Protein AF-A0A5M4D363-F1 (afdb_monomer)

Nearest PDB structures (foldseek):
  2afy-assembly1_X  TM=5.399E-01  e=2.908E-06  Homo sapiens
  1y1f-assembly1_X  TM=5.258E-01  e=6.439E-06  Homo sapiens
  5nyy-assembly1_A  TM=5.222E-01  e=8.741E-06  Thermomonospora curvata DSM 43183
  5nxl-assembly1_A  TM=4.818E-01  e=9.292E-06  Thermomonospora curvata DSM 43183
  6xtr-assembly1_A  TM=4.625E-01  e=6.057E-06  Thermomonospora curvata DSM 43183

Structure (mmCIF, N/CA/C/O backbone):
data_AF-A0A5M4D363-F1
#
_entry.id   AF-A0A5M4D363-F1
#
loop_
_atom_site.group_PDB
_atom_site.id
_atom_site.type_symbol
_atom_site.label_atom_id
_atom_site.label_alt_id
_atom_site.label_comp_id
_atom_site.label_asym_id
_atom_site.label_entity_id
_atom_site.label_seq_id
_atom_site.pdbx_PDB_ins_code
_atom_site.Cartn_x
_atom_site.Cartn_y
_atom_site.Cartn_z
_atom_site.occupancy
_atom_site.B_iso_or_equiv
_atom_site.auth_seq_id
_atom_site.auth_comp_id
_atom_site.auth_asym_id
_atom_site.auth_atom_id
_atom_site.pdbx_PDB_model_num
ATOM 1 N N . MET A 1 1 ? -39.999 -96.037 42.076 1.00 41.31 1 MET A N 1
ATOM 2 C CA . MET A 1 1 ? -38.742 -95.267 42.000 1.00 41.31 1 MET A CA 1
ATOM 3 C C . MET A 1 1 ? -39.088 -93.953 41.320 1.00 41.31 1 MET A C 1
ATOM 5 O O . MET A 1 1 ? -39.445 -93.970 40.153 1.00 41.31 1 MET A O 1
ATOM 9 N N . ALA A 1 2 ? -39.193 -92.895 42.125 1.00 34.66 2 ALA A N 1
ATOM 10 C CA . ALA A 1 2 ? -39.684 -91.556 41.768 1.00 34.66 2 ALA A CA 1
ATOM 11 C C . ALA A 1 2 ? -38.667 -90.818 40.873 1.00 34.66 2 ALA A C 1
ATOM 13 O O . ALA A 1 2 ? -37.486 -91.131 40.969 1.00 34.66 2 ALA A O 1
ATOM 14 N N . ALA A 1 3 ? -38.981 -89.858 40.004 1.00 35.69 3 ALA A N 1
ATOM 15 C CA . ALA A 1 3 ? -40.179 -89.089 39.642 1.00 35.69 3 ALA A CA 1
ATOM 16 C C . ALA A 1 3 ? -40.041 -88.802 38.116 1.00 35.69 3 ALA A C 1
ATOM 18 O O . ALA A 1 3 ? -38.920 -88.749 37.622 1.00 35.69 3 ALA A O 1
ATOM 19 N N . GLY A 1 4 ? -41.057 -88.747 37.254 1.00 31.75 4 GLY A N 1
ATOM 20 C CA . GLY A 1 4 ? -42.265 -87.931 37.317 1.00 31.75 4 GLY A CA 1
ATOM 21 C C . GLY A 1 4 ? -41.907 -86.441 37.134 1.00 31.75 4 GLY A C 1
ATOM 22 O O . GLY A 1 4 ? -41.152 -85.926 37.942 1.00 31.75 4 GLY A O 1
ATOM 23 N N . GLU A 1 5 ? -42.393 -85.641 36.187 1.00 32.66 5 GLU A N 1
ATOM 24 C CA . GLU A 1 5 ? -43.326 -85.798 35.071 1.00 32.66 5 GLU A CA 1
ATOM 25 C C . GLU A 1 5 ? -43.601 -84.359 34.525 1.00 32.66 5 GLU A C 1
ATOM 27 O O . GLU A 1 5 ? -43.619 -83.439 35.336 1.00 32.66 5 GLU A O 1
ATOM 32 N N . TRP A 1 6 ? -43.859 -84.189 33.209 1.00 31.14 6 TRP A N 1
ATOM 33 C CA . TRP A 1 6 ? -44.500 -83.026 32.512 1.00 31.14 6 TRP A CA 1
ATOM 34 C C . TRP A 1 6 ? -43.801 -81.629 32.603 1.00 31.14 6 TRP A C 1
ATOM 36 O O . TRP A 1 6 ? -43.237 -81.269 33.618 1.00 31.14 6 TRP A O 1
ATOM 46 N N . THR A 1 7 ? -43.769 -80.692 31.641 1.00 33.25 7 THR A N 1
ATOM 47 C CA . THR A 1 7 ? -44.370 -80.465 30.308 1.00 33.25 7 THR A CA 1
ATOM 48 C C . THR A 1 7 ? -43.792 -79.183 29.687 1.00 33.25 7 THR A C 1
ATOM 50 O O . THR A 1 7 ? -43.522 -78.276 30.459 1.00 33.25 7 THR A O 1
ATOM 53 N N . ARG A 1 8 ? -43.787 -79.103 28.333 1.00 31.39 8 ARG A N 1
ATOM 54 C CA . ARG A 1 8 ? -43.996 -77.930 27.417 1.00 31.39 8 ARG A CA 1
ATOM 55 C C . ARG A 1 8 ? -43.179 -76.640 27.685 1.00 31.39 8 ARG A C 1
ATOM 57 O O . ARG A 1 8 ? -42.993 -76.240 28.812 1.00 31.39 8 ARG A O 1
ATOM 64 N N . SER A 1 9 ? -42.721 -75.841 26.728 1.00 29.53 9 SER A N 1
ATOM 65 C CA . SER A 1 9 ? -42.934 -75.650 25.288 1.00 29.53 9 SER A CA 1
ATOM 66 C C . SER A 1 9 ? -41.917 -74.590 24.822 1.00 29.53 9 SER A C 1
ATOM 68 O O . SER A 1 9 ? -41.454 -73.820 25.652 1.00 29.53 9 SER A O 1
ATOM 70 N N . SER A 1 10 ? -41.639 -74.562 23.511 1.00 36.59 10 SER A N 1
ATOM 71 C CA . SER A 1 10 ? -41.286 -73.394 22.674 1.00 36.59 10 SER A CA 1
ATOM 72 C C . SER A 1 10 ? -40.355 -72.310 23.236 1.00 36.59 10 SER A C 1
ATOM 74 O O . SER A 1 10 ? -40.738 -71.608 24.156 1.00 36.59 10 SER A O 1
ATOM 76 N N . ASP A 1 11 ? -39.249 -72.032 22.537 1.00 32.97 11 ASP A N 1
ATOM 77 C CA . ASP A 1 11 ? -39.093 -70.708 21.916 1.00 32.97 11 ASP A CA 1
ATOM 78 C C . ASP A 1 11 ? -38.001 -70.695 20.836 1.00 32.97 11 ASP A C 1
ATOM 80 O O . ASP A 1 11 ? -36.848 -71.071 21.041 1.00 32.97 11 ASP A O 1
ATOM 84 N N . LEU A 1 12 ? -38.431 -70.295 19.638 1.00 36.53 12 LEU A N 1
ATOM 85 C CA . LEU A 1 12 ? -37.625 -70.082 18.444 1.00 36.53 12 LEU A CA 1
ATOM 86 C C . LEU A 1 12 ? -37.043 -68.669 18.481 1.00 36.53 12 LEU A C 1
ATOM 88 O O . LEU A 1 12 ? -37.746 -67.689 18.722 1.00 36.53 12 LEU A O 1
ATOM 92 N N . ALA A 1 13 ? -35.751 -68.593 18.181 1.00 34.06 13 ALA A N 1
ATOM 93 C CA . ALA A 1 13 ? -34.964 -67.379 18.092 1.00 34.06 13 ALA A CA 1
ATOM 94 C C . ALA A 1 13 ? -35.597 -66.303 17.187 1.00 34.06 13 ALA A C 1
ATOM 96 O O . ALA A 1 13 ? -35.937 -66.552 16.029 1.00 34.06 13 ALA A O 1
ATOM 97 N N . ARG A 1 14 ? -35.649 -65.067 17.691 1.00 35.31 14 ARG A N 1
ATOM 98 C CA . ARG A 1 14 ? -35.701 -63.846 16.879 1.00 35.31 14 ARG A CA 1
ATOM 99 C C . ARG A 1 14 ? -34.593 -62.912 17.348 1.00 35.31 14 ARG A C 1
ATOM 101 O O . ARG A 1 14 ? -34.609 -62.436 18.477 1.00 35.31 14 ARG A O 1
ATOM 108 N N . GLY A 1 15 ? -33.612 -62.705 16.471 1.00 32.03 15 GLY A N 1
ATOM 109 C CA . GLY A 1 15 ? -32.520 -61.762 16.672 1.00 32.03 15 GLY A CA 1
ATOM 110 C C . GLY A 1 15 ? -33.027 -60.322 16.690 1.00 32.03 15 GLY A C 1
ATOM 111 O O . GLY A 1 15 ? -33.830 -59.923 15.847 1.00 32.03 15 GLY A O 1
ATOM 112 N N . VAL A 1 16 ? -32.538 -59.549 17.654 1.00 32.97 16 VAL A N 1
ATOM 113 C CA . VAL A 1 16 ? -32.716 -58.100 17.728 1.00 32.97 16 VAL A CA 1
ATOM 114 C C . VAL A 1 16 ? -31.472 -57.462 17.111 1.00 32.97 16 VAL A C 1
ATOM 116 O O . VAL A 1 16 ? -30.385 -57.540 17.676 1.00 32.97 16 VAL A O 1
ATOM 119 N N . MET A 1 17 ? -31.625 -56.856 15.932 1.00 31.31 17 MET A N 1
ATOM 120 C CA . MET A 1 17 ? -30.646 -55.919 15.375 1.00 31.31 17 MET A CA 1
ATOM 121 C C . MET A 1 17 ? -30.846 -54.565 16.061 1.00 31.31 17 MET A C 1
ATOM 123 O O . MET A 1 17 ? -31.872 -53.914 15.869 1.00 31.31 17 MET A O 1
ATOM 127 N N . VAL A 1 18 ? -29.874 -54.156 16.875 1.00 32.75 18 VAL A N 1
ATOM 128 C CA . VAL A 1 18 ? -29.812 -52.814 17.464 1.00 32.75 18 VAL A CA 1
ATOM 129 C C . VAL A 1 18 ? -29.167 -51.880 16.442 1.00 32.75 18 VAL A C 1
ATOM 131 O O . VAL A 1 18 ? -27.984 -52.009 16.139 1.00 32.75 18 VAL A O 1
ATOM 134 N N . TRP A 1 19 ? -29.947 -50.943 15.904 1.00 31.17 19 TRP A N 1
ATOM 135 C CA . TRP A 1 19 ? -29.427 -49.819 15.128 1.00 31.17 19 TRP A CA 1
ATOM 136 C C . TRP A 1 19 ? -28.900 -48.753 16.091 1.00 31.17 19 TRP A C 1
ATOM 138 O O . TRP A 1 19 ? -29.677 -48.079 16.765 1.00 31.17 19 TRP A O 1
ATOM 148 N N . ALA A 1 20 ? -27.578 -48.602 16.165 1.00 35.06 20 ALA A N 1
ATOM 149 C CA . ALA A 1 20 ? -26.955 -47.450 16.803 1.00 35.06 20 ALA A CA 1
ATOM 150 C C . ALA A 1 20 ? -27.046 -46.253 15.843 1.00 35.06 20 ALA A C 1
ATOM 152 O O . ALA A 1 20 ? -26.379 -46.217 14.810 1.00 35.06 20 ALA A O 1
ATOM 153 N N . ALA A 1 21 ? -27.904 -45.288 16.170 1.00 32.94 21 ALA A N 1
ATOM 154 C CA . ALA A 1 21 ? -27.964 -44.008 15.480 1.00 32.94 21 ALA A CA 1
ATOM 155 C C . ALA A 1 21 ? -26.746 -43.163 15.888 1.00 32.94 21 ALA A C 1
ATOM 157 O O . ALA A 1 21 ? -26.699 -42.611 16.986 1.00 32.94 21 ALA A O 1
ATOM 158 N N . LEU A 1 22 ? -25.749 -43.068 15.007 1.00 35.91 22 LEU A N 1
ATOM 159 C CA . LEU A 1 22 ? -24.719 -42.037 15.092 1.00 35.91 22 LEU A CA 1
ATOM 160 C C . LEU A 1 22 ? -25.353 -40.710 14.664 1.00 35.91 22 LEU A C 1
ATOM 162 O O . LEU A 1 22 ? -25.525 -40.442 13.476 1.00 35.91 22 LEU A O 1
ATOM 166 N N . ALA A 1 23 ? -25.731 -39.893 15.644 1.00 37.38 23 ALA A N 1
ATOM 167 C CA . ALA A 1 23 ? -26.050 -38.491 15.428 1.00 37.38 23 ALA A CA 1
ATOM 168 C C . ALA A 1 23 ? -24.749 -37.753 15.080 1.00 37.38 23 ALA A C 1
ATOM 170 O O . ALA A 1 23 ? -24.025 -37.289 15.956 1.00 37.38 23 ALA A O 1
ATOM 171 N N . GLY A 1 24 ? -24.422 -37.705 13.789 1.00 33.38 24 GLY A N 1
ATOM 172 C CA . GLY A 1 24 ? -23.417 -36.789 13.274 1.00 33.38 24 GLY A CA 1
ATOM 173 C C . GLY A 1 24 ? -23.963 -35.372 13.381 1.00 33.38 24 GLY A C 1
ATOM 174 O O . GLY A 1 24 ? -24.871 -34.998 12.640 1.00 33.38 24 GLY A O 1
ATOM 175 N N . SER A 1 25 ? -23.438 -34.594 14.320 1.00 38.47 25 SER A N 1
ATOM 176 C CA . SER A 1 25 ? -23.603 -33.146 14.359 1.00 38.47 25 SER A CA 1
ATOM 177 C C . SER A 1 25 ? -22.969 -32.579 13.090 1.00 38.47 25 SER A C 1
ATOM 179 O O . SER A 1 25 ? -21.760 -32.372 13.018 1.00 38.47 25 SER A O 1
ATOM 181 N N . ALA A 1 26 ? -23.785 -32.369 12.058 1.00 37.12 26 ALA A N 1
ATOM 182 C CA . ALA A 1 26 ? -23.412 -31.524 10.942 1.00 37.12 26 ALA A CA 1
ATOM 183 C C . ALA A 1 26 ? -23.212 -30.116 11.510 1.00 37.12 26 ALA A C 1
ATOM 185 O O . ALA A 1 26 ? -24.176 -29.431 11.858 1.00 37.12 26 ALA A O 1
ATOM 186 N N . ALA A 1 27 ? -21.953 -29.714 11.669 1.00 37.06 27 ALA A N 1
ATOM 187 C CA . ALA A 1 27 ? -21.614 -28.312 11.793 1.00 37.06 27 ALA A CA 1
ATOM 188 C C . ALA A 1 27 ? -22.103 -27.647 10.504 1.00 37.06 27 ALA A C 1
ATOM 190 O O . ALA A 1 27 ? -21.510 -27.816 9.441 1.00 37.06 27 ALA A O 1
ATOM 191 N N . PHE A 1 28 ? -23.237 -26.955 10.582 1.00 33.72 28 PHE A N 1
ATOM 192 C CA . PHE A 1 28 ? -23.606 -25.986 9.569 1.00 33.72 28 PHE A CA 1
ATOM 193 C C . PHE A 1 28 ? -22.585 -24.858 9.688 1.00 33.72 28 PHE A C 1
ATOM 195 O O . PHE A 1 28 ? -22.768 -23.919 10.459 1.00 33.72 28 PHE A O 1
ATOM 202 N N . THR A 1 29 ? -21.475 -24.962 8.958 1.00 35.91 29 THR A N 1
ATOM 203 C CA . THR A 1 29 ? -20.803 -23.759 8.494 1.00 35.91 29 THR A CA 1
ATOM 204 C C . THR A 1 29 ? -21.845 -23.038 7.659 1.00 35.91 29 THR A C 1
ATOM 206 O O . THR A 1 29 ? -22.243 -23.498 6.588 1.00 35.91 29 THR A O 1
ATOM 209 N N . SER A 1 30 ? -22.374 -21.942 8.196 1.00 37.03 30 SER A N 1
ATOM 210 C CA . SER A 1 30 ? -23.052 -20.957 7.375 1.00 37.03 30 SER A CA 1
ATOM 211 C C . SER A 1 30 ? -22.021 -20.499 6.354 1.00 37.03 30 SER A C 1
ATOM 213 O O . SER A 1 30 ? -21.228 -19.606 6.626 1.00 37.03 30 SER A O 1
ATOM 215 N N . ALA A 1 31 ? -22.003 -21.135 5.183 1.00 39.16 31 ALA A N 1
ATOM 216 C CA . ALA A 1 31 ? -21.580 -20.462 3.978 1.00 39.16 31 ALA A CA 1
ATOM 217 C C . ALA A 1 31 ? -22.559 -19.296 3.849 1.00 39.16 31 ALA A C 1
ATOM 219 O O . ALA A 1 31 ? -23.662 -19.444 3.318 1.00 39.16 31 ALA A O 1
ATOM 220 N N . ALA A 1 32 ? -22.206 -18.162 4.462 1.00 42.69 32 ALA A N 1
ATOM 221 C CA . ALA A 1 32 ? -22.801 -16.898 4.105 1.00 42.69 32 ALA A CA 1
ATOM 222 C C . ALA A 1 32 ? -22.779 -16.872 2.578 1.00 42.69 32 ALA A C 1
ATOM 224 O O . ALA A 1 32 ? -21.772 -17.230 1.963 1.00 42.69 32 ALA A O 1
ATOM 225 N N . LEU A 1 33 ? -23.924 -16.563 1.977 1.00 41.12 33 LEU A N 1
ATOM 226 C CA . LEU A 1 33 ? -24.027 -16.287 0.555 1.00 41.12 33 LEU A CA 1
ATOM 227 C C . LEU A 1 33 ? -23.143 -15.064 0.292 1.00 41.12 33 LEU A C 1
ATOM 229 O O . LEU A 1 33 ? -23.634 -13.939 0.292 1.00 41.12 33 LEU A O 1
ATOM 233 N N . ALA A 1 34 ? -21.832 -15.274 0.184 1.00 54.34 34 ALA A N 1
ATOM 234 C CA . ALA A 1 34 ? -20.879 -14.232 -0.110 1.00 54.34 34 ALA A CA 1
ATOM 235 C C . ALA A 1 34 ? -21.256 -13.741 -1.504 1.00 54.34 34 ALA A C 1
ATOM 237 O O . ALA A 1 34 ? -21.144 -14.472 -2.493 1.00 54.34 34 ALA A O 1
ATOM 238 N N . GLY A 1 35 ? -21.814 -12.532 -1.557 1.00 62.03 35 GLY A N 1
ATOM 239 C CA . GLY A 1 35 ? -21.988 -11.814 -2.806 1.00 62.03 35 GLY A CA 1
ATOM 240 C C . GLY A 1 35 ? -20.636 -11.627 -3.504 1.00 62.03 35 GLY A C 1
ATOM 241 O O . GLY A 1 35 ? -19.590 -11.987 -2.953 1.00 62.03 35 GLY A O 1
ATOM 242 N N . PRO A 1 36 ? -20.624 -11.074 -4.726 1.00 80.75 36 PRO A N 1
ATOM 243 C CA . PRO A 1 36 ? -19.363 -10.713 -5.362 1.00 80.75 36 PRO A CA 1
ATOM 244 C C . PRO A 1 36 ? -18.546 -9.819 -4.418 1.00 80.75 36 PRO A C 1
ATOM 246 O O . PRO A 1 36 ? -19.116 -8.950 -3.756 1.00 80.75 36 PRO A O 1
ATOM 249 N N . VAL A 1 37 ? -17.230 -10.048 -4.352 1.00 86.56 37 VAL A N 1
ATOM 250 C CA . VAL A 1 37 ? -16.322 -9.221 -3.545 1.00 86.56 37 VAL A CA 1
ATOM 251 C C . VAL A 1 37 ? -16.457 -7.769 -4.023 1.00 86.56 37 VAL A C 1
ATOM 253 O O . VAL A 1 37 ? -16.221 -7.522 -5.210 1.00 86.56 37 VAL A O 1
ATOM 256 N N . PRO A 1 38 ? -16.874 -6.820 -3.164 1.00 92.62 38 PRO A N 1
ATOM 257 C CA . PRO A 1 38 ? -17.130 -5.450 -3.591 1.00 92.62 38 PRO A CA 1
ATOM 258 C C . PRO A 1 38 ? -15.838 -4.758 -4.037 1.00 92.62 38 PRO A C 1
ATOM 260 O O . PRO A 1 38 ? -14.757 -5.052 -3.534 1.00 92.62 38 PRO A O 1
ATOM 263 N N . ASP A 1 39 ? -15.952 -3.822 -4.976 1.00 94.62 39 ASP A N 1
ATOM 264 C CA . ASP A 1 39 ? -14.808 -3.008 -5.409 1.00 94.62 39 ASP A CA 1
ATOM 265 C C . ASP A 1 39 ? -14.558 -1.820 -4.471 1.00 94.62 39 ASP A C 1
ATOM 267 O O . ASP A 1 39 ? -13.453 -1.281 -4.451 1.00 94.62 39 ASP A O 1
ATOM 271 N N . TYR A 1 40 ? -15.579 -1.441 -3.690 1.00 94.88 40 TYR A N 1
ATOM 272 C CA . TYR A 1 40 ? -15.651 -0.173 -2.965 1.00 94.88 40 TYR A CA 1
ATOM 273 C C . TYR A 1 40 ? -15.306 1.007 -3.888 1.00 94.88 40 TYR A C 1
ATOM 275 O O . TYR A 1 40 ? -15.824 1.086 -5.000 1.00 94.88 40 TYR A O 1
ATOM 283 N N . ASP A 1 41 ? -14.482 1.933 -3.419 1.00 93.81 41 ASP A N 1
ATOM 284 C CA . ASP A 1 41 ? -13.993 3.114 -4.118 1.00 93.81 41 ASP A CA 1
ATOM 285 C C . ASP A 1 41 ? -12.539 2.945 -4.594 1.00 93.81 41 ASP A C 1
ATOM 287 O O . ASP A 1 41 ? -11.814 3.925 -4.764 1.00 93.81 41 ASP A O 1
ATOM 291 N N . PHE A 1 42 ? -12.106 1.698 -4.817 1.00 97.81 42 PHE A N 1
ATOM 292 C CA . PHE A 1 42 ? -10.775 1.379 -5.327 1.00 97.81 42 PHE A CA 1
ATOM 293 C C . PHE A 1 42 ? -10.770 1.090 -6.826 1.00 97.81 42 PHE A C 1
ATOM 295 O O . PHE A 1 42 ? -11.658 0.429 -7.367 1.00 97.81 42 PHE A O 1
ATOM 302 N N . GLU A 1 43 ? -9.678 1.482 -7.476 1.00 97.69 43 GLU A N 1
ATOM 303 C CA . GLU A 1 43 ? -9.298 0.943 -8.776 1.00 97.69 43 GLU A CA 1
ATOM 304 C C . GLU A 1 43 ? -8.399 -0.281 -8.588 1.00 97.69 43 GLU A C 1
ATOM 306 O O . GLU A 1 43 ? -7.421 -0.235 -7.841 1.00 97.69 43 GLU A O 1
ATOM 311 N N . TRP A 1 44 ? -8.707 -1.373 -9.290 1.00 98.00 44 TRP A N 1
ATOM 312 C CA . TRP A 1 44 ? -8.041 -2.664 -9.114 1.00 98.00 44 TRP A CA 1
ATOM 313 C C . TRP A 1 44 ? -7.221 -3.071 -10.341 1.00 98.00 44 TRP A C 1
ATOM 315 O O . TRP A 1 44 ? -7.716 -3.042 -11.468 1.00 98.00 44 TRP A O 1
ATOM 325 N N . ALA A 1 45 ? -6.002 -3.553 -10.111 1.00 98.06 45 ALA A N 1
ATOM 326 C CA . ALA A 1 45 ? -5.207 -4.303 -11.078 1.00 98.06 45 ALA A CA 1
ATOM 327 C C . ALA A 1 45 ? -5.311 -5.803 -10.782 1.00 98.06 45 ALA A C 1
ATOM 329 O O . ALA A 1 45 ? -5.150 -6.226 -9.640 1.00 98.06 45 ALA A O 1
ATOM 330 N N . SER A 1 46 ? -5.581 -6.625 -11.799 1.00 97.69 46 SER A N 1
ATOM 331 C CA . SER A 1 46 ? -5.613 -8.087 -11.648 1.00 97.69 46 SER A CA 1
ATOM 332 C C . SER A 1 46 ? -4.235 -8.683 -11.912 1.00 97.69 46 SER A C 1
ATOM 334 O O . SER A 1 46 ? -3.722 -8.554 -13.022 1.00 97.69 46 SER A O 1
ATOM 336 N N . VAL A 1 47 ? -3.677 -9.404 -10.939 1.00 98.12 47 VAL A N 1
ATOM 337 C CA . VAL A 1 47 ? -2.366 -10.051 -11.053 1.00 98.12 47 VAL A CA 1
ATOM 338 C C . VAL A 1 47 ? -2.536 -11.548 -11.327 1.00 98.12 47 VAL A C 1
ATOM 340 O O . VAL A 1 47 ? -3.215 -12.289 -10.610 1.00 98.12 47 VAL A O 1
ATOM 343 N N . GLY A 1 48 ? -1.962 -11.987 -12.449 1.00 96.00 48 GLY A N 1
ATOM 344 C CA . GLY A 1 48 ? -2.113 -13.328 -13.013 1.00 96.00 48 GLY A CA 1
ATOM 345 C C . GLY A 1 48 ? -0.865 -14.200 -12.875 1.00 96.00 48 GLY A C 1
ATOM 346 O O . GLY A 1 48 ? -0.207 -14.187 -11.845 1.00 96.00 48 GLY A O 1
ATOM 347 N N . ALA A 1 49 ? -0.569 -14.993 -13.917 1.00 96.12 49 ALA A N 1
ATOM 348 C CA . ALA A 1 49 ? 0.611 -15.869 -13.996 1.00 96.12 49 ALA A CA 1
ATOM 349 C C . ALA A 1 49 ? 0.811 -16.738 -12.740 1.00 96.12 49 ALA A C 1
ATOM 351 O O . ALA A 1 49 ? 1.784 -16.611 -12.003 1.00 96.12 49 ALA A O 1
ATOM 352 N N . VAL A 1 50 ? -0.189 -17.566 -12.447 1.00 96.94 50 VAL A N 1
ATOM 353 C CA . VAL A 1 50 ? -0.199 -18.443 -11.271 1.00 96.94 50 VAL A CA 1
ATOM 354 C C . VAL A 1 50 ? 0.990 -19.402 -11.309 1.00 96.94 50 VAL A C 1
ATOM 356 O O . VAL A 1 50 ? 1.156 -20.117 -12.295 1.00 96.94 50 VAL A O 1
ATOM 359 N N . GLY A 1 51 ? 1.760 -19.457 -10.222 1.00 96.44 51 GLY A N 1
ATOM 360 C CA . GLY A 1 51 ? 2.916 -20.345 -10.096 1.00 96.44 51 GLY A CA 1
ATOM 361 C C . GLY A 1 51 ? 4.167 -19.834 -10.810 1.00 96.44 51 GLY A C 1
ATOM 362 O O . GLY A 1 51 ? 4.990 -20.648 -11.221 1.00 96.44 51 GLY A O 1
ATOM 363 N N . ASN A 1 52 ? 4.295 -18.515 -10.978 1.00 97.31 52 ASN A N 1
ATOM 364 C CA . ASN A 1 52 ? 5.535 -17.897 -11.437 1.00 97.31 52 ASN A CA 1
ATOM 365 C C . ASN A 1 52 ? 6.689 -18.195 -10.469 1.00 97.31 52 ASN A C 1
ATOM 367 O O . ASN A 1 52 ? 6.479 -18.329 -9.262 1.00 97.31 52 ASN A O 1
ATOM 371 N N . ARG A 1 53 ? 7.910 -18.279 -10.995 1.00 95.06 53 ARG A N 1
ATOM 372 C CA . ARG A 1 53 ? 9.118 -18.428 -10.168 1.00 95.06 53 ARG A CA 1
ATOM 373 C C . ARG A 1 53 ? 9.455 -17.130 -9.428 1.00 95.06 53 ARG A C 1
ATOM 375 O O . ARG A 1 53 ? 9.042 -16.063 -9.861 1.00 95.06 53 ARG A O 1
ATOM 382 N N . ALA A 1 54 ? 10.282 -17.231 -8.389 1.00 94.19 54 ALA A N 1
ATOM 383 C CA . ALA A 1 54 ? 10.976 -16.085 -7.798 1.00 94.19 54 ALA A CA 1
ATOM 384 C C . ALA A 1 54 ? 12.082 -15.537 -8.742 1.00 94.19 54 ALA A C 1
ATOM 386 O O . ALA A 1 54 ? 12.470 -16.238 -9.695 1.00 94.19 54 ALA A O 1
ATOM 387 N N . PRO A 1 55 ? 12.607 -14.319 -8.489 1.00 93.31 55 PRO A N 1
ATOM 388 C CA . PRO A 1 55 ? 13.729 -13.754 -9.234 1.00 93.31 55 PRO A CA 1
ATOM 389 C C . PRO A 1 55 ? 14.953 -14.676 -9.254 1.00 93.31 55 PRO A C 1
ATOM 391 O O . PRO A 1 55 ? 15.214 -15.417 -8.304 1.00 93.31 55 PRO A O 1
ATOM 394 N N . ILE A 1 56 ? 15.705 -14.646 -10.354 1.00 91.38 56 ILE A N 1
ATOM 395 C CA . ILE A 1 56 ? 16.989 -15.353 -10.482 1.00 91.38 56 ILE A CA 1
ATOM 396 C C . ILE A 1 56 ? 18.165 -14.389 -10.292 1.00 91.38 56 ILE A C 1
ATOM 398 O O . ILE A 1 56 ? 18.008 -13.179 -10.408 1.00 91.38 56 ILE A O 1
ATOM 402 N N . GLU A 1 57 ? 19.366 -14.927 -10.063 1.00 88.50 57 GLU A N 1
ATOM 403 C CA . GLU A 1 57 ? 20.580 -14.135 -9.794 1.00 88.50 57 GLU A CA 1
ATOM 404 C C . GLU A 1 57 ? 20.864 -13.058 -10.858 1.00 88.50 57 GLU A C 1
ATOM 406 O O . GLU A 1 57 ? 21.321 -11.973 -10.530 1.00 88.50 57 GLU A O 1
ATOM 411 N N . SER A 1 58 ? 20.553 -13.314 -12.134 1.00 89.44 58 SER A N 1
ATOM 412 C CA . SER A 1 58 ? 20.768 -12.335 -13.210 1.00 89.44 58 SER A CA 1
ATOM 413 C C . SER A 1 58 ? 19.745 -11.193 -13.255 1.00 89.44 58 SER A C 1
ATOM 415 O O . SER A 1 58 ? 19.915 -10.275 -14.050 1.00 89.44 58 SER A O 1
ATOM 417 N N . GLU A 1 59 ? 18.657 -11.285 -12.491 1.00 91.62 59 GLU A N 1
ATOM 418 C CA . GLU A 1 59 ? 17.604 -10.262 -12.403 1.00 91.62 59 GLU A CA 1
ATOM 419 C C . GLU A 1 59 ? 17.766 -9.372 -11.173 1.00 91.62 59 GLU A C 1
ATOM 421 O O . GLU A 1 59 ? 17.200 -8.284 -11.140 1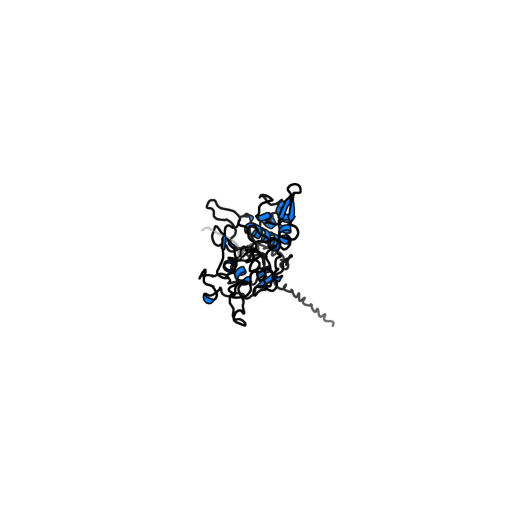.00 91.62 59 GLU A O 1
ATOM 426 N N . VAL A 1 60 ? 18.533 -9.821 -10.175 1.00 87.69 60 VAL A N 1
ATOM 427 C CA . VAL A 1 60 ? 18.790 -9.062 -8.951 1.00 87.69 60 VAL A CA 1
ATOM 428 C C . VAL A 1 60 ? 20.041 -8.184 -9.124 1.00 87.69 60 VAL A C 1
ATOM 430 O O . VAL A 1 60 ? 21.115 -8.698 -9.445 1.00 87.69 60 VAL A O 1
ATOM 433 N N . PRO A 1 61 ? 19.938 -6.859 -8.929 1.00 75.00 61 PRO A N 1
ATOM 434 C CA . PRO A 1 61 ? 21.043 -5.916 -9.151 1.00 75.00 61 PRO A CA 1
ATOM 435 C C . PRO A 1 61 ? 22.260 -6.064 -8.216 1.00 75.00 61 PRO A C 1
ATOM 437 O O . PRO A 1 61 ? 23.317 -5.496 -8.499 1.00 75.00 61 PRO A O 1
ATOM 440 N N . GLY A 1 62 ? 22.168 -6.871 -7.155 1.00 66.94 62 GLY A N 1
ATOM 441 C CA . GLY A 1 62 ? 23.310 -7.395 -6.400 1.00 66.94 62 GLY A CA 1
ATOM 442 C C . GLY A 1 62 ? 23.516 -6.793 -5.009 1.00 66.94 62 GLY A C 1
ATOM 443 O O . GLY A 1 62 ? 24.557 -7.043 -4.398 1.00 66.94 62 GLY A O 1
ATOM 444 N N . TYR A 1 63 ? 22.559 -6.029 -4.480 1.00 66.88 63 TYR A N 1
ATOM 445 C CA . TYR A 1 63 ? 22.610 -5.523 -3.107 1.00 66.88 63 TYR A CA 1
ATOM 446 C C . TYR A 1 63 ? 22.354 -6.627 -2.084 1.00 66.88 63 TYR A C 1
ATOM 448 O O . TYR A 1 63 ? 23.055 -6.699 -1.071 1.00 66.88 63 TYR A O 1
ATOM 456 N N . TRP A 1 64 ? 21.419 -7.528 -2.387 1.00 66.88 64 TRP A N 1
ATOM 457 C CA . TRP A 1 64 ? 21.137 -8.712 -1.582 1.00 66.88 64 TRP A CA 1
ATOM 458 C C . TRP A 1 64 ? 21.008 -9.928 -2.502 1.00 66.88 64 TRP A C 1
ATOM 460 O O . TRP A 1 64 ? 19.946 -10.153 -3.077 1.00 66.88 64 TRP A O 1
ATOM 470 N N . PRO A 1 65 ? 22.056 -10.766 -2.633 1.00 56.41 65 PRO A N 1
ATOM 471 C CA . PRO A 1 65 ? 22.100 -11.850 -3.624 1.00 56.41 65 PRO A CA 1
ATOM 472 C C . PRO A 1 65 ? 21.075 -12.981 -3.391 1.00 56.41 65 PRO A C 1
ATOM 474 O O . PRO A 1 65 ? 21.090 -13.982 -4.102 1.00 56.41 65 PRO A O 1
ATOM 477 N N . TYR A 1 66 ? 20.188 -12.843 -2.401 1.00 60.78 66 TYR A N 1
ATOM 478 C CA . TYR A 1 66 ? 19.184 -13.831 -2.017 1.00 60.78 66 TYR A CA 1
ATOM 479 C C . TYR A 1 66 ? 17.806 -13.175 -1.870 1.00 60.78 66 TYR A C 1
ATOM 481 O O . TYR A 1 66 ? 17.254 -13.106 -0.772 1.00 60.78 66 TYR A O 1
ATOM 489 N N . MET A 1 67 ? 17.243 -12.684 -2.976 1.00 72.31 67 MET A N 1
ATOM 490 C CA . MET A 1 67 ? 15.820 -12.358 -3.019 1.00 72.31 67 MET A CA 1
ATOM 491 C C . MET A 1 67 ? 15.023 -13.618 -3.371 1.00 72.31 67 MET A C 1
ATOM 493 O O . MET A 1 67 ? 15.207 -14.214 -4.430 1.00 72.31 67 MET A O 1
ATOM 497 N N . HIS A 1 68 ? 14.134 -14.033 -2.471 1.00 80.56 68 HIS A N 1
ATOM 498 C CA . HIS A 1 68 ? 13.253 -15.189 -2.678 1.00 80.56 68 HIS A CA 1
ATOM 499 C C . HIS A 1 68 ? 11.775 -14.805 -2.804 1.00 80.56 68 HIS A C 1
ATOM 501 O O . HIS A 1 68 ? 10.932 -15.692 -2.914 1.00 80.56 68 HIS A O 1
ATOM 507 N N . TYR A 1 69 ? 11.477 -13.505 -2.806 1.00 93.75 69 TYR A N 1
ATOM 508 C CA . TYR A 1 69 ? 10.119 -12.987 -2.883 1.00 93.75 69 TYR A CA 1
ATOM 509 C C . TYR A 1 69 ? 9.686 -12.734 -4.322 1.00 93.75 69 TYR A C 1
ATOM 511 O O . TYR A 1 69 ? 10.490 -12.387 -5.182 1.00 93.75 69 TYR A O 1
ATOM 519 N N . GLY A 1 70 ? 8.395 -12.896 -4.569 1.00 95.88 70 GLY A N 1
ATOM 520 C CA . GLY A 1 70 ? 7.740 -12.626 -5.842 1.00 95.88 70 GLY A CA 1
ATOM 521 C C . GLY A 1 70 ? 7.005 -13.833 -6.415 1.00 95.88 70 GLY A C 1
ATOM 522 O O . GLY A 1 70 ? 6.329 -13.685 -7.430 1.00 95.88 70 GLY A O 1
ATOM 523 N N . SER A 1 71 ? 7.118 -15.020 -5.815 1.00 96.88 71 SER A N 1
ATOM 524 C CA . SER A 1 71 ? 6.496 -16.251 -6.321 1.00 96.88 71 SER A CA 1
ATOM 525 C C . SER A 1 71 ? 5.088 -16.414 -5.749 1.00 96.88 71 SER A C 1
ATOM 527 O O . SER A 1 71 ? 4.928 -16.693 -4.564 1.00 96.88 71 SER A O 1
ATOM 529 N N . VAL A 1 72 ? 4.052 -16.338 -6.592 1.00 97.94 72 VAL A N 1
ATOM 530 C CA . VAL A 1 72 ? 2.650 -16.409 -6.140 1.00 97.94 72 VAL A CA 1
ATOM 531 C C . VAL A 1 72 ? 1.881 -17.504 -6.877 1.00 97.94 72 VAL A C 1
ATOM 533 O O . VAL A 1 72 ? 1.791 -17.527 -8.108 1.00 97.94 72 VAL A O 1
ATOM 536 N N . ASN A 1 73 ? 1.261 -18.404 -6.113 1.00 96.88 73 ASN A N 1
ATOM 537 C CA . ASN A 1 73 ? 0.568 -19.604 -6.596 1.00 96.88 73 ASN A CA 1
ATOM 538 C C . ASN A 1 73 ? -0.959 -19.451 -6.734 1.00 96.88 73 ASN A C 1
ATOM 540 O O . ASN A 1 73 ? -1.670 -20.447 -6.881 1.00 96.88 73 ASN A O 1
ATOM 544 N N . HIS A 1 74 ? -1.471 -18.225 -6.724 1.00 96.19 74 HIS A N 1
ATOM 545 C CA . HIS A 1 74 ? -2.885 -17.928 -6.918 1.00 96.19 74 HIS A CA 1
ATOM 546 C C . HIS A 1 74 ? -3.064 -16.599 -7.668 1.00 96.19 74 HIS A C 1
ATOM 548 O O . HIS A 1 74 ? -2.093 -15.912 -7.988 1.00 96.19 74 HIS A O 1
ATOM 554 N N . ARG A 1 75 ? -4.311 -16.282 -8.037 1.00 96.56 75 ARG A N 1
ATOM 555 C CA . ARG A 1 75 ? -4.673 -14.988 -8.634 1.00 96.56 75 ARG A CA 1
ATOM 556 C C . ARG A 1 75 ? -5.242 -14.090 -7.553 1.00 96.56 75 ARG A C 1
ATOM 558 O O . ARG A 1 75 ? -6.084 -14.537 -6.781 1.00 96.56 75 ARG A O 1
ATOM 565 N N . TYR A 1 76 ? -4.865 -12.828 -7.594 1.00 97.94 76 TYR A N 1
ATOM 566 C CA . TYR A 1 76 ? -5.385 -11.783 -6.727 1.00 97.94 76 TYR A CA 1
ATOM 567 C C . TYR A 1 76 ? -5.535 -10.505 -7.549 1.00 97.94 76 TYR A C 1
ATOM 569 O O . TYR A 1 76 ? -5.122 -10.421 -8.712 1.00 97.94 76 TYR A O 1
ATOM 577 N N . ARG A 1 77 ? -6.177 -9.515 -6.958 1.00 98.31 77 ARG A N 1
ATOM 578 C CA . ARG A 1 77 ? -6.164 -8.140 -7.430 1.00 98.31 77 ARG A CA 1
ATOM 579 C C . ARG A 1 77 ? -5.586 -7.258 -6.339 1.00 98.31 77 ARG A C 1
ATOM 581 O O . ARG A 1 77 ? -5.684 -7.595 -5.166 1.00 98.31 77 ARG A O 1
ATOM 588 N N . ILE A 1 78 ? -4.995 -6.145 -6.724 1.00 98.81 78 ILE A N 1
ATOM 589 C CA . ILE A 1 78 ? -4.367 -5.183 -5.818 1.00 98.81 78 ILE A CA 1
ATOM 590 C C . ILE A 1 78 ? -4.763 -3.772 -6.244 1.00 98.81 78 ILE A C 1
ATOM 592 O O . ILE A 1 78 ? -5.030 -3.541 -7.429 1.00 98.81 78 ILE A O 1
ATOM 596 N N . THR A 1 79 ? -4.870 -2.844 -5.296 1.00 9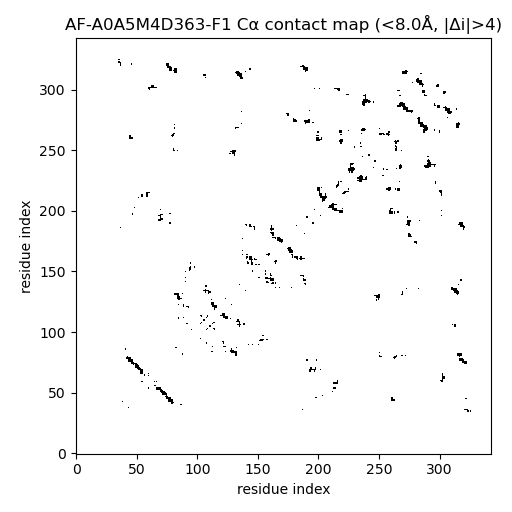8.81 79 THR A N 1
ATOM 597 C CA . THR A 1 79 ? -5.197 -1.451 -5.610 1.00 98.81 79 THR A CA 1
ATOM 598 C C . THR A 1 79 ? -4.136 -0.846 -6.536 1.00 98.81 79 THR A C 1
ATOM 600 O O . THR A 1 79 ? -2.932 -1.037 -6.343 1.00 98.81 79 THR A O 1
ATOM 603 N N . LYS A 1 80 ? -4.582 -0.130 -7.578 1.00 98.56 80 LYS A N 1
ATOM 604 C CA . LYS A 1 80 ? -3.687 0.487 -8.573 1.00 98.56 80 LYS A CA 1
ATOM 605 C C . LYS A 1 80 ? -2.779 1.557 -7.973 1.00 98.56 80 LYS A C 1
ATOM 607 O O . LYS A 1 80 ? -1.700 1.768 -8.509 1.00 98.56 80 LYS A O 1
ATOM 612 N N . THR A 1 81 ? -3.198 2.178 -6.877 1.00 98.56 81 THR A N 1
ATOM 613 C CA . THR A 1 81 ? -2.456 3.170 -6.084 1.00 98.56 81 THR A CA 1
ATOM 614 C C . THR A 1 81 ? -2.470 2.773 -4.606 1.00 98.56 81 THR A C 1
ATOM 616 O O . THR A 1 81 ? -3.196 1.843 -4.224 1.00 98.56 81 THR A O 1
ATOM 619 N N . GLU A 1 82 ? -1.727 3.484 -3.760 1.00 98.50 82 GLU A N 1
ATOM 620 C CA . GLU A 1 82 ? -1.879 3.417 -2.305 1.00 98.50 82 GLU A CA 1
ATOM 621 C C . GLU A 1 82 ? -3.292 3.830 -1.859 1.00 98.50 82 GLU A C 1
ATOM 623 O O . GLU A 1 82 ? -4.045 4.491 -2.588 1.00 98.50 82 GLU A O 1
ATOM 628 N N . VAL A 1 83 ? -3.650 3.450 -0.629 1.00 98.62 83 VAL A N 1
ATOM 629 C CA . VAL A 1 83 ? -4.844 3.968 0.049 1.00 98.62 83 VAL A CA 1
ATOM 630 C C . VAL A 1 83 ? -4.700 5.474 0.268 1.00 98.62 83 VAL A C 1
ATOM 632 O O . VAL A 1 83 ? -3.671 5.963 0.733 1.00 98.62 83 VAL A O 1
ATOM 635 N N . THR A 1 84 ? -5.758 6.218 -0.043 1.00 98.38 84 THR A N 1
ATOM 636 C CA . THR A 1 84 ? -5.773 7.685 0.031 1.00 98.38 84 THR A CA 1
ATOM 637 C C . THR A 1 84 ? -6.288 8.207 1.372 1.00 98.38 84 THR A C 1
ATOM 639 O O . THR A 1 84 ? -7.009 7.519 2.101 1.00 98.38 84 THR A O 1
ATOM 642 N N . TYR A 1 85 ? -5.989 9.467 1.692 1.00 97.94 85 TYR A N 1
ATOM 643 C CA . TYR A 1 85 ? -6.567 10.148 2.857 1.00 97.94 85 TYR A CA 1
ATOM 644 C C . TYR A 1 85 ? -8.101 10.255 2.797 1.00 97.94 85 TYR A C 1
ATOM 646 O O . TYR A 1 85 ? -8.745 10.199 3.845 1.00 97.94 85 TYR A O 1
ATOM 654 N N . GLY A 1 86 ? -8.705 10.375 1.609 1.00 97.50 86 GLY A N 1
ATOM 655 C CA . GLY A 1 86 ? -10.161 10.387 1.440 1.00 97.50 86 GLY A CA 1
ATOM 656 C C . GLY A 1 86 ? -10.808 9.066 1.862 1.00 97.50 86 GLY A C 1
ATOM 657 O O . GLY A 1 86 ? -11.737 9.064 2.672 1.00 97.50 86 GLY A O 1
ATOM 658 N N . GLN A 1 87 ? -10.255 7.946 1.389 1.00 98.38 87 GLN A N 1
ATOM 659 C CA . GLN A 1 87 ? -10.637 6.588 1.805 1.00 98.38 87 GLN A CA 1
ATOM 660 C C . GLN A 1 87 ? -10.422 6.372 3.308 1.00 98.38 87 GLN A C 1
ATOM 662 O O . GLN A 1 87 ? -11.276 5.836 4.017 1.00 98.38 87 GLN A O 1
ATOM 667 N N . TRP A 1 88 ? -9.283 6.832 3.822 1.00 98.56 88 TRP A N 1
ATOM 668 C CA . TRP A 1 88 ? -8.934 6.681 5.229 1.00 98.56 88 TRP A CA 1
ATOM 669 C C . TRP A 1 88 ? -9.812 7.510 6.167 1.00 98.56 88 TRP A C 1
ATOM 671 O O . TRP A 1 88 ? -10.157 7.046 7.250 1.00 98.56 88 TRP A O 1
ATOM 681 N N . LEU A 1 89 ? -10.215 8.723 5.776 1.00 98.19 89 LEU A N 1
ATOM 682 C CA . LEU A 1 89 ? -11.101 9.561 6.587 1.00 98.19 89 LEU A CA 1
ATOM 683 C C . LEU A 1 89 ? -12.455 8.877 6.824 1.00 98.19 89 LEU A C 1
ATOM 685 O O . LEU A 1 89 ? -13.015 8.995 7.916 1.00 98.19 89 LEU A O 1
ATOM 689 N N . GLU A 1 90 ? -12.977 8.149 5.832 1.00 97.94 90 GLU A N 1
ATOM 690 C CA . GLU A 1 90 ? -14.190 7.339 5.993 1.00 97.94 90 GLU A CA 1
ATOM 691 C C . GLU A 1 90 ? -13.996 6.283 7.093 1.00 97.94 90 GLU A C 1
ATOM 693 O O . GLU A 1 90 ? -14.793 6.211 8.034 1.00 97.94 90 GLU A O 1
ATOM 698 N N . PHE A 1 91 ? -12.891 5.536 7.030 1.00 98.50 91 PHE A N 1
ATOM 699 C CA . PHE A 1 91 ? -12.522 4.547 8.042 1.00 98.50 91 PHE A CA 1
ATOM 700 C C . PHE A 1 91 ? -12.341 5.163 9.432 1.00 98.50 91 PHE A C 1
ATOM 702 O O . PHE A 1 91 ? -12.910 4.673 10.407 1.00 98.50 91 PHE A O 1
ATOM 709 N N . VAL A 1 92 ? -11.586 6.258 9.538 1.00 98.19 92 VAL A N 1
ATOM 710 C CA . VAL A 1 92 ? -11.316 6.949 10.804 1.00 98.19 92 VAL A CA 1
ATOM 711 C C . VAL A 1 92 ? -12.611 7.408 11.459 1.00 98.19 92 VAL A C 1
ATOM 713 O O . VAL A 1 92 ? -12.784 7.209 12.659 1.00 98.19 92 VAL A O 1
ATOM 716 N N . ASN A 1 93 ? -13.549 7.965 10.692 1.00 97.06 93 ASN A N 1
ATOM 717 C CA . ASN A 1 93 ? -14.846 8.376 11.226 1.00 97.06 93 ASN A CA 1
ATOM 718 C C . ASN A 1 93 ? -15.680 7.183 11.719 1.00 97.06 93 ASN A C 1
ATOM 720 O O . ASN A 1 93 ? -16.375 7.310 12.728 1.00 97.06 93 ASN A O 1
ATOM 724 N N . ALA A 1 94 ? -15.593 6.027 11.053 1.00 97.94 94 ALA A N 1
ATOM 725 C CA . ALA A 1 94 ? -16.261 4.803 11.489 1.00 97.94 94 ALA A CA 1
ATOM 726 C C . ALA A 1 94 ? -15.613 4.194 12.749 1.00 97.94 94 ALA A C 1
ATOM 728 O O . ALA A 1 94 ? -16.322 3.709 13.630 1.00 97.94 94 ALA A O 1
ATOM 729 N N . TYR A 1 95 ? -14.282 4.234 12.851 1.00 97.81 95 TYR A N 1
ATOM 730 C CA . TYR A 1 95 ? -13.518 3.619 13.940 1.00 97.81 95 TYR A CA 1
ATOM 731 C C . TYR A 1 95 ? -13.403 4.500 15.193 1.00 97.81 95 TYR A C 1
ATOM 733 O O . TYR A 1 95 ? -13.304 3.981 16.304 1.00 97.81 95 TYR A O 1
ATOM 741 N N . ALA A 1 96 ? -13.446 5.829 15.050 1.00 96.50 96 ALA A N 1
ATOM 742 C CA . ALA A 1 96 ? -13.221 6.788 16.135 1.00 96.50 96 ALA A CA 1
ATOM 743 C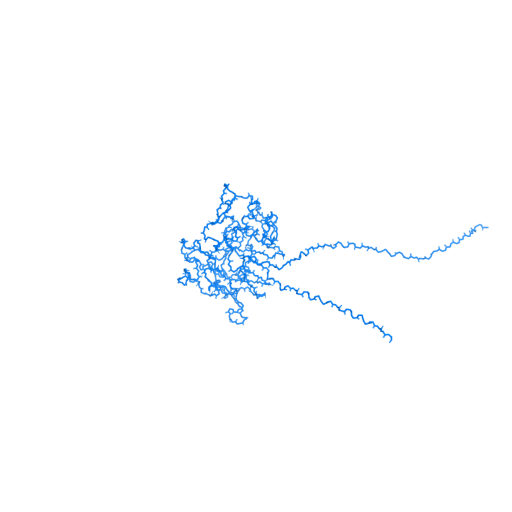 C . ALA A 1 96 ? -13.996 6.508 17.441 1.00 96.50 96 ALA A C 1
ATOM 745 O O . ALA A 1 96 ? -13.384 6.638 18.503 1.00 96.50 96 ALA A O 1
ATOM 746 N N . PRO A 1 97 ? -15.281 6.088 17.425 1.00 95.69 97 PRO A N 1
ATOM 747 C CA . PRO A 1 97 ? -16.015 5.762 18.653 1.00 95.69 97 PRO A CA 1
ATOM 748 C C . PRO A 1 97 ? -15.442 4.578 19.447 1.00 95.69 97 PRO A C 1
ATOM 750 O O . PRO A 1 97 ? -15.738 4.442 20.633 1.00 95.69 97 PRO A O 1
ATOM 753 N N . PHE A 1 98 ? -14.650 3.721 18.801 1.00 95.88 98 PHE A N 1
ATOM 754 C CA . PHE A 1 98 ? -14.078 2.498 19.367 1.00 95.88 98 PHE A CA 1
ATOM 755 C C . PHE A 1 98 ? -12.583 2.630 19.680 1.00 95.88 98 PHE A C 1
ATOM 757 O O . PHE A 1 98 ? -12.016 1.763 20.347 1.00 95.88 98 PHE A O 1
ATOM 764 N N . ASN A 1 99 ? -11.937 3.711 19.231 1.00 94.81 99 ASN A N 1
ATOM 765 C CA . ASN A 1 99 ? -10.526 3.949 19.489 1.00 94.81 99 ASN A CA 1
ATOM 766 C C . ASN A 1 99 ? -10.276 4.192 20.987 1.00 94.81 99 ASN A C 1
ATOM 768 O O . ASN A 1 99 ? -10.779 5.150 21.573 1.00 94.81 99 ASN A O 1
ATOM 772 N N . GLN A 1 100 ? -9.453 3.340 21.599 1.00 91.50 100 GLN A N 1
ATOM 773 C CA . GLN A 1 100 ? -9.029 3.487 22.997 1.00 91.50 100 GLN A CA 1
ATOM 774 C C . GLN A 1 100 ? -7.752 4.332 23.145 1.00 91.50 100 GLN A C 1
ATOM 776 O O . GLN A 1 100 ? -7.397 4.727 24.257 1.00 91.50 100 GLN A O 1
ATOM 781 N N . GLY A 1 101 ? -7.051 4.596 22.039 1.00 92.94 101 GLY A N 1
ATOM 782 C CA . GLY A 1 101 ? -5.844 5.412 21.998 1.00 92.94 101 GLY A CA 1
ATOM 783 C C . GLY A 1 101 ? -6.127 6.917 21.908 1.00 92.94 101 GLY A C 1
ATOM 784 O O . GLY A 1 101 ? -7.279 7.357 21.843 1.00 92.94 101 GLY A O 1
ATOM 785 N N . PRO A 1 102 ? -5.074 7.752 21.890 1.00 95.69 102 PRO A N 1
ATOM 786 C CA . PRO A 1 102 ? -5.223 9.187 21.692 1.00 95.69 102 PRO A CA 1
ATOM 787 C C . PRO A 1 102 ? -5.883 9.490 20.332 1.00 95.69 102 PRO A C 1
ATOM 789 O O . PRO A 1 102 ? -5.390 9.032 19.304 1.00 95.69 102 PRO A O 1
ATOM 792 N N . PRO A 1 103 ? -6.923 10.342 20.260 1.00 95.50 103 PRO A N 1
ATOM 793 C CA . PRO A 1 103 ? -7.548 10.699 18.980 1.00 95.50 103 PRO A CA 1
ATOM 794 C C . PRO A 1 103 ? -6.610 11.397 17.980 1.00 95.50 103 PRO A C 1
ATOM 796 O O . PRO A 1 103 ? -6.908 11.462 16.793 1.00 95.50 103 PRO A O 1
ATOM 799 N N . ARG A 1 104 ? -5.485 11.944 18.458 1.00 97.06 104 ARG A N 1
ATOM 800 C CA . ARG A 1 104 ? -4.445 12.611 17.654 1.00 97.06 104 ARG A CA 1
ATOM 801 C C . ARG A 1 104 ? -3.206 11.740 17.426 1.00 97.06 104 ARG A C 1
ATOM 803 O O . ARG A 1 104 ? -2.146 12.279 17.126 1.00 97.06 104 ARG A O 1
ATOM 810 N N . ALA A 1 105 ? -3.303 10.439 17.678 1.00 96.81 105 ALA A N 1
ATOM 811 C CA . ALA A 1 105 ? -2.208 9.526 17.395 1.00 96.81 105 ALA A CA 1
ATOM 812 C C . ALA A 1 105 ? -1.959 9.467 15.875 1.00 96.81 105 ALA A C 1
ATOM 814 O O . ALA A 1 105 ? -2.903 9.598 15.090 1.00 96.81 105 ALA A O 1
ATOM 815 N N . PHE A 1 106 ? -0.697 9.348 15.459 1.00 97.38 106 PHE A N 1
ATOM 816 C CA . PHE A 1 106 ? -0.321 9.519 14.052 1.00 97.38 106 PHE A CA 1
ATOM 817 C C . PHE A 1 106 ? -0.888 8.398 13.175 1.00 97.38 106 PHE A C 1
ATOM 819 O O . PHE A 1 106 ? -1.316 8.659 12.060 1.00 97.38 106 PHE A O 1
ATOM 826 N N . GLU A 1 107 ? -1.018 7.182 13.699 1.00 96.38 107 GLU A N 1
ATOM 827 C CA . GLU A 1 107 ? -1.688 6.066 13.035 1.00 96.38 107 GLU A CA 1
ATOM 828 C C . GLU A 1 107 ? -3.165 6.347 12.710 1.00 96.38 107 GLU A C 1
ATOM 830 O O . GLU A 1 107 ? -3.716 5.751 11.789 1.00 96.38 107 GLU A O 1
ATOM 835 N N . MET A 1 108 ? -3.808 7.270 13.434 1.00 96.44 108 MET A N 1
ATOM 836 C CA . MET A 1 108 ? -5.161 7.733 13.128 1.00 96.44 108 MET A CA 1
ATOM 837 C C . MET A 1 108 ? -5.142 8.880 12.123 1.00 96.44 108 MET A C 1
ATOM 839 O O . MET A 1 108 ? -5.975 8.916 11.219 1.00 96.44 108 MET A O 1
ATOM 843 N N . THR A 1 109 ? -4.247 9.854 12.308 1.00 97.44 109 THR A N 1
ATOM 844 C CA . THR A 1 109 ? -4.346 11.132 11.599 1.00 97.44 109 THR A CA 1
ATOM 845 C C . THR A 1 109 ? -3.501 11.237 10.337 1.00 97.44 109 THR A C 1
ATOM 847 O O . THR A 1 109 ? -3.813 12.063 9.478 1.00 97.44 109 THR A O 1
ATOM 850 N N . GLY A 1 110 ? -2.406 10.486 10.253 1.00 95.81 110 GLY A N 1
ATOM 851 C CA . GLY A 1 110 ? -1.309 10.795 9.343 1.00 95.81 110 GLY A CA 1
ATOM 852 C C . GLY A 1 110 ? -0.881 12.268 9.459 1.00 95.81 110 GLY A C 1
ATOM 853 O O . GLY A 1 110 ? -1.065 12.912 10.502 1.00 95.81 110 GLY A O 1
ATOM 854 N N . PHE A 1 111 ? -0.359 12.827 8.371 1.00 93.31 111 PHE A N 1
ATOM 855 C CA . PHE A 1 111 ? -0.060 14.250 8.217 1.00 93.31 111 PHE A CA 1
ATOM 856 C C . PHE A 1 111 ? -1.279 15.130 7.914 1.00 93.31 111 PHE A C 1
ATOM 858 O O . PHE A 1 111 ? -1.271 16.303 8.296 1.00 93.31 111 PHE A O 1
ATOM 865 N N . TYR A 1 112 ? -2.309 14.619 7.226 1.00 95.88 112 TYR A N 1
ATOM 866 C CA . TYR A 1 112 ? -3.379 15.473 6.677 1.00 95.88 112 TYR A CA 1
ATOM 867 C C . TYR A 1 112 ? -4.745 15.359 7.342 1.00 95.88 112 TYR A C 1
ATOM 869 O O . TYR A 1 112 ? -5.645 16.099 6.945 1.00 95.88 112 TYR A O 1
ATOM 877 N N . LEU A 1 113 ? -4.931 14.523 8.367 1.00 97.44 113 LEU A N 1
ATOM 878 C CA . LEU A 1 113 ? -6.125 14.613 9.208 1.00 97.44 113 LEU A CA 1
ATOM 879 C C . LEU A 1 113 ? -5.841 15.390 10.492 1.00 97.44 113 LEU A C 1
ATOM 881 O O . LEU A 1 113 ? -4.757 15.379 11.065 1.00 97.44 113 LEU A O 1
ATOM 885 N N . SER A 1 114 ? -6.866 16.072 10.977 1.00 96.69 114 SER A N 1
ATOM 886 C CA . SER A 1 114 ? -6.862 16.814 12.230 1.00 96.69 114 SER A CA 1
ATOM 887 C C . SER A 1 114 ? -8.079 16.435 13.059 1.00 96.69 114 SER A C 1
ATOM 889 O O . SER A 1 114 ? -9.173 16.278 12.524 1.00 96.69 114 SER A O 1
ATOM 891 N N . TYR A 1 115 ? -7.899 16.338 14.378 1.00 97.25 115 TYR A N 1
ATOM 892 C CA . TYR A 1 115 ? -8.981 16.051 15.323 1.00 97.25 115 TYR A CA 1
ATOM 893 C C . TYR A 1 115 ? -9.385 17.292 16.128 1.00 97.25 115 TYR A C 1
ATOM 895 O O . TYR A 1 115 ? -8.584 17.865 16.891 1.00 97.25 115 TYR A O 1
ATOM 903 N N . ASN A 1 116 ? -10.658 17.672 16.014 1.00 95.44 116 ASN A N 1
ATOM 904 C CA . ASN A 1 116 ? -11.261 18.747 16.789 1.00 95.44 116 ASN A CA 1
ATOM 905 C C . ASN A 1 116 ? -11.900 18.194 18.072 1.00 95.44 116 ASN A C 1
ATOM 907 O O . ASN A 1 116 ? -12.978 17.609 18.048 1.00 95.44 116 ASN A O 1
ATOM 911 N N . ALA A 1 117 ? -11.265 18.449 19.218 1.00 92.50 117 ALA A N 1
ATOM 912 C CA . ALA A 1 117 ? -11.747 17.977 20.518 1.00 92.50 117 ALA A CA 1
ATOM 913 C C . ALA A 1 117 ? -13.066 18.628 20.980 1.00 92.50 117 ALA A C 1
ATOM 915 O O . ALA A 1 117 ? -13.745 18.070 21.835 1.00 92.50 117 ALA A O 1
ATOM 916 N N . GLY A 1 118 ? -13.428 19.798 20.442 1.00 93.12 118 GLY A N 1
ATOM 917 C CA . GLY A 1 118 ? -14.686 20.473 20.768 1.00 93.12 118 GLY A CA 1
ATOM 918 C C . GLY A 1 118 ? -15.897 19.851 20.073 1.00 93.12 118 GLY A C 1
ATOM 919 O O . GLY A 1 118 ? -16.997 19.902 20.615 1.00 93.12 118 GLY A O 1
ATOM 920 N N . THR A 1 119 ? -15.700 19.253 18.896 1.00 91.88 119 THR A N 1
ATOM 921 C CA . THR A 1 119 ? -16.768 18.600 18.117 1.00 91.88 119 THR A CA 1
ATOM 922 C C . THR A 1 119 ? -16.662 17.075 18.100 1.00 91.88 119 THR A C 1
ATOM 924 O O . THR A 1 119 ? -17.622 16.405 17.730 1.00 91.88 119 THR A O 1
ATOM 927 N N . GLY A 1 120 ? -15.509 16.519 18.478 1.00 89.44 120 GLY A N 1
ATOM 928 C CA . GLY A 1 120 ? -15.214 15.092 18.367 1.00 89.44 120 GLY A CA 1
ATOM 929 C C . GLY A 1 120 ? -15.066 14.608 16.923 1.00 89.44 120 GLY A C 1
ATOM 930 O O . GLY A 1 120 ? -15.248 13.424 16.669 1.00 89.44 120 GLY A O 1
ATOM 931 N N . GLN A 1 121 ? -14.802 15.513 15.976 1.00 93.62 121 GLN A N 1
ATOM 932 C CA . GLN A 1 121 ? -14.774 15.204 14.544 1.00 93.62 121 GLN A CA 1
ATOM 933 C C . GLN A 1 121 ? -13.356 15.244 13.981 1.00 93.62 121 GLN A C 1
ATOM 935 O O . GLN A 1 121 ? -12.542 16.089 14.378 1.00 93.62 121 GLN A O 1
ATOM 940 N N . TYR A 1 122 ? -13.106 14.366 13.012 1.00 97.19 122 TYR A N 1
ATOM 941 C CA . TYR A 1 122 ? -11.932 14.421 12.155 1.00 97.19 122 TYR A CA 1
ATOM 942 C C . TYR A 1 122 ? -12.224 15.264 10.915 1.00 97.19 122 TYR A C 1
ATOM 944 O O . TYR A 1 122 ? -13.328 15.257 10.372 1.00 97.19 122 TYR A O 1
ATOM 952 N N . SER A 1 123 ? -11.223 16.010 10.471 1.00 96.06 123 SER A N 1
ATOM 953 C CA . SER A 1 123 ? -11.270 16.810 9.251 1.00 96.06 123 SER A CA 1
ATOM 954 C C . SER A 1 123 ? -9.960 16.679 8.502 1.00 96.06 123 SER A C 1
ATOM 956 O O . SER A 1 123 ? -8.908 16.571 9.129 1.00 96.06 123 SER A O 1
ATOM 958 N N . MET A 1 124 ? -10.024 16.750 7.182 1.00 95.69 124 MET A N 1
ATOM 959 C CA . MET A 1 124 ? -8.864 16.650 6.308 1.00 95.69 124 MET A CA 1
ATOM 960 C C . MET A 1 124 ? -8.390 18.029 5.851 1.00 95.69 124 MET A C 1
ATOM 962 O O . MET A 1 124 ? -9.201 18.940 5.658 1.00 95.69 124 MET A O 1
ATOM 966 N N . THR A 1 125 ? -7.082 18.178 5.663 1.00 94.81 125 THR A N 1
ATOM 967 C CA . THR A 1 125 ? -6.488 19.333 4.985 1.00 94.81 125 THR A CA 1
ATOM 968 C C . THR A 1 125 ? -7.049 19.445 3.567 1.00 94.81 125 THR A C 1
ATOM 970 O O . THR A 1 125 ? -7.171 18.454 2.852 1.00 94.81 125 THR A O 1
ATOM 973 N N . ASN A 1 126 ? -7.416 20.658 3.151 1.00 92.44 126 ASN A N 1
ATOM 974 C CA . ASN A 1 126 ? -8.011 20.881 1.834 1.00 92.44 126 ASN A CA 1
ATOM 975 C C . ASN A 1 126 ? -7.054 20.459 0.705 1.00 92.44 126 ASN A C 1
ATOM 977 O O . ASN A 1 126 ? -5.909 20.903 0.697 1.00 92.44 126 ASN A O 1
ATOM 981 N N . GLY A 1 127 ? -7.546 19.661 -0.247 1.00 91.56 127 GLY A N 1
ATOM 982 C CA . GLY A 1 127 ? -6.762 19.146 -1.378 1.00 91.56 127 GLY A CA 1
ATOM 983 C C . GLY A 1 127 ? -5.908 17.913 -1.073 1.00 91.56 127 GLY A C 1
ATOM 984 O O . GLY A 1 127 ? -5.138 17.502 -1.925 1.00 91.56 127 GLY A O 1
ATOM 985 N N . ALA A 1 128 ? -6.016 17.325 0.123 1.00 94.62 128 ALA A N 1
ATOM 986 C CA . ALA A 1 128 ? -5.288 16.106 0.468 1.00 94.62 128 ALA A CA 1
ATOM 987 C C . ALA A 1 128 ? -6.091 14.820 0.212 1.00 94.62 128 ALA A C 1
ATOM 989 O O . ALA A 1 128 ? -5.612 13.747 0.551 1.00 94.62 128 ALA A O 1
ATOM 990 N N . ASP A 1 129 ? -7.303 14.887 -0.352 1.00 95.75 129 ASP A N 1
ATOM 991 C CA . ASP A 1 129 ? -8.212 13.738 -0.474 1.00 95.75 129 ASP A CA 1
ATOM 992 C C . ASP A 1 129 ? -7.626 12.568 -1.261 1.00 95.75 129 ASP A C 1
ATOM 994 O O . ASP A 1 129 ? -7.907 11.416 -0.933 1.00 95.75 129 ASP A O 1
ATOM 998 N N . ARG A 1 130 ? -6.768 12.857 -2.238 1.00 96.50 130 ARG A N 1
ATOM 999 C CA . ARG A 1 130 ? -6.088 11.857 -3.063 1.00 96.50 130 ARG A CA 1
ATOM 1000 C C . ARG A 1 130 ? -4.610 11.677 -2.718 1.00 96.50 130 ARG A C 1
ATOM 1002 O O . ARG A 1 130 ? -3.941 10.906 -3.397 1.00 96.50 130 ARG A O 1
ATOM 1009 N N . ALA A 1 131 ? -4.098 12.326 -1.674 1.00 95.75 131 ALA A N 1
ATOM 1010 C CA . ALA A 1 131 ? -2.741 12.066 -1.204 1.00 95.75 131 ALA A CA 1
ATOM 1011 C C . ALA A 1 131 ? -2.644 10.639 -0.615 1.00 95.75 131 ALA A C 1
ATOM 1013 O O . ALA A 1 131 ? -3.624 10.165 -0.021 1.00 95.75 131 ALA A O 1
ATOM 1014 N N . PRO A 1 132 ? -1.493 9.952 -0.735 1.00 96.19 132 PRO A N 1
ATOM 1015 C CA . PRO A 1 132 ? -1.297 8.626 -0.148 1.00 96.19 132 PRO A CA 1
ATOM 1016 C C . PRO A 1 132 ? -1.211 8.707 1.388 1.00 96.19 132 PRO A C 1
ATOM 1018 O O . PRO A 1 132 ? -0.410 9.468 1.934 1.00 96.19 132 PRO A O 1
ATOM 1021 N N . MET A 1 133 ? -2.052 7.935 2.083 1.00 96.50 133 MET A N 1
ATOM 1022 C CA . MET A 1 133 ? -2.155 7.867 3.551 1.00 96.50 133 MET A CA 1
ATOM 1023 C C . MET A 1 133 ? -0.974 7.127 4.175 1.00 96.50 133 MET A C 1
ATOM 1025 O O . MET A 1 133 ? -0.537 6.126 3.622 1.00 96.50 133 MET A O 1
ATOM 1029 N N . GLU A 1 134 ? -0.534 7.535 5.371 1.00 96.00 134 GLU A N 1
ATOM 1030 C CA . GLU A 1 134 ? 0.378 6.749 6.208 1.00 96.00 134 GLU A CA 1
ATOM 1031 C C . GLU A 1 134 ? -0.255 6.328 7.531 1.00 96.00 134 GLU A C 1
ATOM 1033 O O . GLU A 1 134 ? -0.849 7.127 8.254 1.00 96.00 134 GLU A O 1
ATOM 1038 N N . THR A 1 135 ? -0.053 5.072 7.909 1.00 98.31 135 THR A N 1
ATOM 1039 C CA . THR A 1 135 ? -0.565 4.532 9.166 1.00 98.31 135 THR A CA 1
ATOM 1040 C C . THR A 1 135 ? 0.308 3.383 9.673 1.00 98.31 135 THR A C 1
ATOM 1042 O O . THR A 1 135 ? 1.279 2.978 9.026 1.00 98.31 135 THR A O 1
ATOM 1045 N N . SER A 1 136 ? -0.020 2.859 10.852 1.00 98.31 136 SER A N 1
ATOM 1046 C CA . SER A 1 136 ? 0.608 1.648 11.368 1.00 98.31 136 SER A CA 1
ATOM 1047 C C . SER A 1 136 ? 0.102 0.403 10.657 1.00 98.31 136 SER A C 1
ATOM 1049 O O . SER A 1 136 ? -1.046 0.340 10.213 1.00 98.31 136 SER A O 1
ATOM 1051 N N . TRP A 1 137 ? 0.937 -0.634 10.602 1.00 98.62 137 TRP A N 1
ATOM 1052 C CA . TRP A 1 137 ? 0.549 -1.923 10.029 1.00 98.62 137 TRP A CA 1
ATOM 1053 C C . TRP A 1 137 ? -0.700 -2.476 10.727 1.00 98.62 137 TRP A C 1
ATOM 1055 O O . TRP A 1 137 ? -1.629 -2.974 10.092 1.00 98.62 137 TRP A O 1
ATOM 1065 N N . ARG A 1 138 ? -0.770 -2.310 12.055 1.00 98.19 138 ARG A N 1
ATOM 1066 C CA . ARG A 1 138 ? -1.919 -2.733 12.869 1.00 98.19 138 ARG A CA 1
ATOM 1067 C C . ARG A 1 138 ? -3.198 -1.990 12.506 1.00 98.19 138 ARG A C 1
ATOM 1069 O O . ARG A 1 138 ? -4.270 -2.595 12.512 1.00 98.19 138 ARG A O 1
ATOM 1076 N N . MET A 1 139 ? -3.106 -0.701 12.185 1.00 98.56 139 MET A N 1
ATOM 1077 C CA . MET A 1 139 ? -4.273 0.053 11.746 1.00 98.56 139 MET A CA 1
ATOM 1078 C C . MET A 1 139 ? -4.675 -0.270 10.305 1.00 98.56 139 MET A C 1
ATOM 1080 O O . MET A 1 139 ? -5.870 -0.400 10.041 1.00 98.56 139 MET A O 1
ATOM 1084 N N . ALA A 1 140 ? -3.719 -0.518 9.408 1.00 98.75 140 ALA A N 1
ATOM 1085 C CA . ALA A 1 140 ? -3.997 -1.050 8.073 1.00 98.75 140 ALA A CA 1
ATOM 1086 C C . ALA A 1 140 ? -4.692 -2.431 8.129 1.00 98.75 140 ALA A C 1
ATOM 1088 O O . ALA A 1 140 ? -5.617 -2.700 7.360 1.00 98.75 140 ALA A O 1
ATOM 1089 N N . ALA A 1 141 ? -4.341 -3.288 9.094 1.00 98.81 141 ALA A N 1
ATOM 1090 C CA . ALA A 1 141 ? -5.023 -4.566 9.311 1.00 98.81 141 ALA A CA 1
ATOM 1091 C C . ALA A 1 141 ? -6.488 -4.375 9.752 1.00 98.81 141 ALA A C 1
ATOM 1093 O O . ALA A 1 141 ? -7.389 -5.039 9.236 1.00 98.81 141 ALA A O 1
ATOM 1094 N N . ARG A 1 142 ? -6.761 -3.412 10.647 1.00 98.75 142 ARG A N 1
ATOM 1095 C CA . ARG A 1 142 ? -8.138 -3.035 11.027 1.00 98.75 142 ARG A CA 1
ATOM 1096 C C . ARG A 1 142 ? -8.919 -2.431 9.860 1.00 98.75 142 ARG A C 1
ATOM 1098 O O . ARG A 1 142 ? -10.121 -2.666 9.758 1.00 98.75 142 ARG A O 1
ATOM 1105 N N . TYR A 1 143 ? -8.254 -1.699 8.967 1.00 98.88 143 TYR A N 1
ATOM 1106 C CA . TYR A 1 143 ? -8.853 -1.215 7.724 1.00 98.88 143 TYR A CA 1
ATOM 1107 C C . TYR A 1 143 ? -9.276 -2.378 6.818 1.00 98.88 143 TYR A C 1
ATOM 1109 O O . TYR A 1 143 ? -10.414 -2.409 6.353 1.00 98.88 143 TYR A O 1
ATOM 1117 N N . CYS A 1 144 ? -8.426 -3.395 6.651 1.00 98.81 144 CYS A N 1
ATOM 1118 C CA . CYS A 1 144 ? -8.778 -4.610 5.906 1.00 98.81 144 CYS A CA 1
ATOM 1119 C C . CYS A 1 144 ? -9.951 -5.370 6.549 1.00 98.81 144 CYS A C 1
ATOM 1121 O O . CYS A 1 144 ? -10.842 -5.825 5.834 1.00 98.81 144 CYS A O 1
ATOM 1123 N N . ASN A 1 145 ? -10.011 -5.449 7.885 1.00 98.81 145 ASN A N 1
ATOM 1124 C CA . ASN A 1 145 ? -11.179 -5.985 8.597 1.00 98.81 145 ASN A CA 1
ATOM 1125 C C . ASN A 1 145 ? -12.450 -5.192 8.292 1.00 98.81 145 ASN A C 1
ATOM 1127 O O . ASN A 1 145 ? -13.484 -5.770 7.965 1.00 98.81 145 ASN A O 1
ATOM 1131 N N . TRP A 1 146 ? -12.377 -3.866 8.340 1.00 98.69 146 TRP A N 1
ATOM 1132 C CA . TRP A 1 146 ? -13.523 -3.012 8.052 1.00 98.69 146 TRP A CA 1
ATOM 1133 C C . TRP A 1 146 ? -14.032 -3.205 6.614 1.00 98.69 146 TRP A C 1
ATOM 1135 O O . TRP A 1 146 ? -15.240 -3.336 6.404 1.00 98.69 146 TRP A O 1
ATOM 1145 N N . LEU A 1 147 ? -13.131 -3.343 5.633 1.00 98.44 147 LEU A N 1
ATOM 1146 C CA . LEU A 1 147 ? -13.485 -3.712 4.257 1.00 98.44 147 LEU A CA 1
ATOM 1147 C C . LEU A 1 147 ? -14.092 -5.121 4.161 1.00 98.44 147 LEU A C 1
ATOM 1149 O O . LEU A 1 147 ? -15.102 -5.299 3.483 1.00 98.44 147 LEU A O 1
ATOM 1153 N N . GLN A 1 148 ? -13.526 -6.117 4.848 1.00 97.31 148 GLN A N 1
ATOM 1154 C CA . GLN A 1 148 ? -14.074 -7.481 4.913 1.00 97.31 148 GLN A CA 1
ATOM 1155 C C . GLN A 1 148 ? -15.522 -7.479 5.421 1.00 97.31 148 GLN A C 1
ATOM 1157 O O . GLN A 1 148 ? -16.374 -8.201 4.908 1.00 97.31 148 GLN A O 1
ATOM 1162 N N . ASN A 1 149 ? -15.810 -6.636 6.409 1.00 97.69 149 ASN A N 1
ATOM 1163 C CA . ASN A 1 149 ? -17.093 -6.589 7.101 1.00 97.69 149 ASN A CA 1
ATOM 1164 C C . ASN A 1 149 ? -18.080 -5.587 6.497 1.00 97.69 149 ASN A C 1
ATOM 1166 O O . ASN A 1 149 ? -18.983 -5.121 7.188 1.00 97.69 149 ASN A O 1
ATOM 1170 N N . GLY A 1 150 ? -17.937 -5.234 5.218 1.00 96.94 150 GLY A N 1
ATOM 1171 C CA . GLY A 1 150 ? -18.926 -4.390 4.546 1.00 96.94 150 GLY A CA 1
ATOM 1172 C C . GLY A 1 150 ? -18.918 -2.932 5.008 1.00 96.94 150 GLY A C 1
ATOM 1173 O O . GLY A 1 150 ? -19.970 -2.295 4.982 1.00 96.94 150 GLY A O 1
ATOM 1174 N N . LYS A 1 151 ? -17.773 -2.420 5.481 1.00 97.75 151 LYS A N 1
ATOM 1175 C CA . LYS A 1 151 ? -17.620 -1.080 6.070 1.00 97.75 151 LYS A CA 1
ATOM 1176 C C . LYS A 1 151 ? -18.551 -0.819 7.277 1.00 97.75 151 LYS A C 1
ATOM 1178 O O . LYS A 1 151 ? -18.913 0.322 7.565 1.00 97.75 151 LYS A O 1
ATOM 1183 N N . VAL A 1 152 ? -18.938 -1.863 8.019 1.00 98.00 152 VAL A N 1
ATOM 1184 C CA . VAL A 1 152 ? -19.799 -1.742 9.212 1.00 98.00 152 VAL A CA 1
ATOM 1185 C C . VAL A 1 152 ? -19.099 -0.953 10.327 1.00 98.00 152 VAL A C 1
ATOM 1187 O O . VAL A 1 152 ? -17.960 -1.232 10.684 1.00 98.00 152 VAL A O 1
ATOM 1190 N N . ALA A 1 153 ? -19.800 0.025 10.908 1.00 97.81 153 ALA A N 1
ATOM 1191 C CA . ALA A 1 153 ? -19.304 0.871 11.997 1.00 97.81 153 ALA A CA 1
ATOM 1192 C C . ALA A 1 153 ? -19.640 0.286 13.384 1.00 97.81 153 ALA A C 1
ATOM 1194 O O . ALA A 1 153 ? -20.315 0.915 14.199 1.00 97.81 153 ALA A O 1
ATOM 1195 N N . GLU A 1 154 ? -19.182 -0.938 13.645 1.00 97.88 154 GLU A N 1
ATOM 1196 C CA . GLU A 1 154 ? -19.311 -1.621 14.938 1.00 97.88 154 GLU A CA 1
ATOM 1197 C C . GLU A 1 154 ? -17.951 -2.183 15.361 1.00 97.88 154 GLU A C 1
ATOM 1199 O O . GLU A 1 154 ? -17.181 -2.617 14.512 1.00 97.88 154 GLU A O 1
ATOM 1204 N N . GLN A 1 155 ? -17.650 -2.208 16.664 1.00 97.25 155 GLN A N 1
ATOM 1205 C CA . GLN A 1 155 ? -16.324 -2.588 17.179 1.00 97.25 155 GLN A CA 1
ATOM 1206 C C . GLN A 1 155 ? -15.785 -3.903 16.585 1.00 97.25 155 GLN A C 1
ATOM 1208 O O . GLN A 1 155 ? -14.638 -3.961 16.141 1.00 97.25 155 GLN A O 1
ATOM 1213 N N . TRP A 1 156 ? -16.630 -4.938 16.520 1.00 97.75 156 TRP A N 1
ATOM 1214 C CA . TRP A 1 156 ? -16.244 -6.250 15.997 1.00 97.75 156 TRP A CA 1
ATOM 1215 C C . TRP A 1 156 ? -15.784 -6.187 14.534 1.00 97.75 156 TRP A C 1
ATOM 1217 O O . TRP A 1 156 ? -14.906 -6.952 14.146 1.00 97.75 156 TRP A O 1
ATOM 1227 N N . ALA A 1 157 ? -16.311 -5.249 13.739 1.00 98.19 157 ALA A N 1
ATOM 1228 C CA . ALA A 1 157 ? -15.985 -5.113 12.323 1.00 98.19 157 ALA A CA 1
ATOM 1229 C C . ALA A 1 157 ? -14.545 -4.625 12.086 1.00 98.19 157 ALA A C 1
ATOM 1231 O O . ALA A 1 157 ? -14.015 -4.781 10.989 1.00 98.19 157 ALA A O 1
ATOM 1232 N N . PHE A 1 158 ? -13.907 -4.057 13.110 1.00 98.38 158 PHE A N 1
ATOM 1233 C CA . PHE A 1 158 ? -12.498 -3.668 13.098 1.00 98.38 158 PHE A CA 1
ATOM 1234 C C . PHE A 1 158 ? -11.604 -4.743 13.724 1.00 98.38 158 PHE A C 1
ATOM 1236 O O . PHE A 1 158 ? -10.414 -4.806 13.429 1.00 98.38 158 PHE A O 1
ATOM 1243 N N . GLU A 1 159 ? -12.158 -5.582 14.601 1.00 97.75 159 GLU A N 1
ATOM 1244 C CA . GLU A 1 159 ? -11.409 -6.546 15.411 1.00 97.75 159 GLU A CA 1
ATOM 1245 C C . GLU A 1 159 ? -11.256 -7.916 14.754 1.00 97.75 159 GLU A C 1
ATOM 1247 O O . GLU A 1 159 ? -10.211 -8.538 14.917 1.00 97.75 159 GLU A O 1
ATOM 1252 N N . THR A 1 160 ? -12.240 -8.356 13.972 1.00 96.94 160 THR A N 1
ATOM 1253 C CA . THR A 1 160 ? -12.227 -9.646 13.269 1.00 96.94 160 THR A CA 1
ATOM 1254 C C . THR A 1 160 ? -12.553 -9.468 11.789 1.00 96.94 160 THR A C 1
ATOM 1256 O O . THR A 1 160 ? -13.147 -8.465 11.409 1.00 96.94 160 THR A O 1
ATOM 1259 N N . GLY A 1 161 ? -12.175 -10.420 10.938 1.00 96.12 161 GLY A N 1
ATOM 1260 C CA . GLY A 1 161 ? -12.387 -10.358 9.494 1.00 96.12 161 GLY A CA 1
ATOM 1261 C C . GLY A 1 161 ? -11.201 -10.955 8.750 1.00 96.12 161 GLY A C 1
ATOM 1262 O O . GLY A 1 161 ? -10.970 -12.160 8.819 1.00 96.12 161 GLY A O 1
ATOM 1263 N N . ALA A 1 162 ? -10.437 -10.105 8.070 1.00 97.94 162 ALA A N 1
ATOM 1264 C CA . ALA A 1 162 ? -9.172 -10.480 7.447 1.00 97.94 162 ALA A CA 1
ATOM 1265 C C . ALA A 1 162 ? -8.106 -10.894 8.476 1.00 97.94 162 ALA A C 1
ATOM 1267 O O . ALA A 1 162 ? -7.310 -11.788 8.217 1.00 97.94 162 ALA A O 1
ATOM 1268 N N . TYR A 1 163 ? -8.127 -10.284 9.657 1.00 98.56 163 TYR A N 1
ATOM 1269 C CA . TYR A 1 163 ? -7.208 -10.499 10.768 1.00 98.56 163 TYR A CA 1
ATOM 1270 C C . TYR A 1 163 ? -7.985 -10.532 12.087 1.00 98.56 163 TYR A C 1
ATOM 1272 O O . TYR A 1 163 ? -8.989 -9.833 12.236 1.00 98.56 163 TYR A O 1
ATOM 1280 N N . ASP A 1 164 ? -7.496 -11.269 13.080 1.00 97.88 164 ASP A N 1
ATOM 1281 C CA . ASP A 1 164 ? -7.935 -11.121 14.471 1.00 97.88 164 ASP A CA 1
ATOM 1282 C C . ASP A 1 164 ? -7.069 -10.072 15.183 1.00 97.88 164 ASP A C 1
ATOM 1284 O O . ASP A 1 164 ? -6.085 -10.374 15.854 1.00 97.88 164 ASP A O 1
ATOM 1288 N N . THR A 1 165 ? -7.419 -8.798 15.011 1.00 97.44 165 THR A N 1
ATOM 1289 C CA . THR A 1 165 ? -6.668 -7.681 15.611 1.00 97.44 165 THR A CA 1
ATOM 1290 C C . THR A 1 165 ? -6.958 -7.513 17.104 1.00 97.44 165 THR A C 1
ATOM 1292 O O . THR A 1 165 ? -6.303 -6.706 17.767 1.00 97.44 165 THR A O 1
ATOM 1295 N N . SER A 1 166 ? -7.909 -8.273 17.663 1.00 95.00 166 SER A N 1
ATOM 1296 C CA . SER A 1 166 ? -8.164 -8.296 19.109 1.00 95.00 166 SER A CA 1
ATOM 1297 C C . SER A 1 166 ? -7.022 -8.951 19.895 1.00 95.00 166 SER A C 1
ATOM 1299 O O . SER A 1 166 ? -6.856 -8.679 21.084 1.00 95.00 166 SER A O 1
ATOM 1301 N N . THR A 1 167 ? -6.194 -9.765 19.230 1.00 94.06 167 THR A N 1
ATOM 1302 C CA . THR A 1 167 ? -5.036 -10.436 19.836 1.00 94.06 167 THR A CA 1
ATOM 1303 C C . THR A 1 167 ? -3.733 -9.667 19.661 1.00 94.06 167 THR A C 1
ATOM 1305 O O . THR A 1 167 ? -2.705 -10.095 20.187 1.00 94.06 167 THR A O 1
ATOM 1308 N N . PHE A 1 168 ? -3.737 -8.571 18.900 1.00 96.31 168 PHE A N 1
ATOM 1309 C CA . PHE A 1 168 ? -2.525 -7.828 18.566 1.00 96.31 168 PHE A CA 1
ATOM 1310 C C . PHE A 1 168 ? -1.985 -7.111 19.796 1.00 96.31 168 PHE A C 1
ATOM 1312 O O . PHE A 1 168 ? -2.733 -6.621 20.643 1.00 96.31 168 PHE A O 1
ATOM 1319 N N . GLY A 1 169 ? -0.666 -7.048 19.898 1.00 94.62 169 GLY A N 1
ATOM 1320 C CA . GLY A 1 169 ? -0.022 -6.565 21.103 1.00 94.62 169 GLY A CA 1
ATOM 1321 C C . GLY A 1 169 ? 1.425 -6.999 21.213 1.00 94.62 169 GLY A C 1
ATOM 1322 O O . GLY A 1 169 ? 2.035 -7.512 20.274 1.00 94.62 169 GLY A O 1
ATOM 1323 N N . ARG A 1 170 ? 1.989 -6.755 22.394 1.00 95.25 170 ARG A N 1
ATOM 1324 C CA . ARG A 1 170 ? 3.400 -6.988 22.684 1.00 95.25 170 ARG A CA 1
ATOM 1325 C C . ARG A 1 170 ? 3.559 -7.810 23.954 1.00 95.25 170 ARG A C 1
ATOM 1327 O O . ARG A 1 170 ? 3.050 -7.437 25.011 1.00 95.25 170 ARG A O 1
ATOM 1334 N N . ASN A 1 171 ? 4.295 -8.908 23.849 1.00 94.50 171 ASN A N 1
ATOM 1335 C CA . ASN A 1 171 ? 4.678 -9.747 24.975 1.00 94.50 171 ASN A CA 1
ATOM 1336 C C . ASN A 1 171 ? 5.750 -9.061 25.846 1.00 94.50 171 ASN A C 1
ATOM 1338 O O . ASN A 1 171 ? 6.469 -8.176 25.371 1.00 94.50 171 ASN A O 1
ATOM 1342 N N . PRO A 1 172 ? 5.932 -9.492 27.111 1.00 95.50 172 PRO A N 1
ATOM 1343 C CA . PRO A 1 172 ? 6.977 -8.953 27.988 1.00 95.50 172 PRO A CA 1
ATOM 1344 C C . PRO A 1 172 ? 8.412 -9.118 27.464 1.00 95.50 172 PRO A C 1
ATOM 1346 O O . PRO A 1 172 ? 9.286 -8.342 27.839 1.00 95.50 172 PRO A O 1
ATOM 1349 N N . ASP A 1 173 ? 8.664 -10.114 26.610 1.00 92.69 173 ASP A N 1
ATOM 1350 C CA . ASP A 1 173 ? 9.960 -10.343 25.951 1.00 92.69 173 ASP A CA 1
ATOM 1351 C C . ASP A 1 173 ? 10.177 -9.459 24.707 1.00 92.69 173 ASP A C 1
ATOM 1353 O O . ASP A 1 173 ? 11.193 -9.566 24.020 1.00 92.69 173 ASP A O 1
ATOM 1357 N N . GLY A 1 174 ? 9.220 -8.576 24.424 1.00 91.56 174 GLY A N 1
ATOM 1358 C CA . GLY A 1 174 ? 9.250 -7.632 23.324 1.00 91.56 174 GLY A CA 1
ATOM 1359 C C . GLY A 1 174 ? 8.697 -8.165 22.006 1.00 91.56 174 GLY A C 1
ATOM 1360 O O . GLY A 1 174 ? 8.523 -7.333 21.117 1.00 91.56 174 GLY A O 1
ATOM 1361 N N . THR A 1 175 ? 8.414 -9.470 21.882 1.00 94.88 175 THR A N 1
ATOM 1362 C CA . THR A 1 175 ? 7.820 -10.071 20.671 1.00 94.88 175 THR A CA 1
ATOM 1363 C C . THR A 1 175 ? 6.380 -9.613 20.478 1.00 94.88 175 THR A C 1
ATOM 1365 O O . THR A 1 175 ? 5.702 -9.243 21.443 1.00 94.88 175 THR A O 1
ATOM 1368 N N . PHE A 1 176 ? 5.891 -9.646 19.242 1.00 96.12 176 PHE A N 1
ATOM 1369 C CA . PHE A 1 176 ? 4.504 -9.303 18.942 1.00 96.12 176 PHE A CA 1
ATOM 1370 C C . PHE A 1 176 ? 3.586 -10.521 18.903 1.00 96.12 176 PHE A C 1
ATOM 1372 O O . PHE A 1 176 ? 3.971 -11.600 18.459 1.00 96.12 176 PHE A O 1
ATOM 1379 N N . THR A 1 177 ? 2.347 -10.325 19.354 1.00 96.56 177 THR A N 1
ATOM 1380 C CA . THR A 1 177 ? 1.243 -11.292 19.216 1.00 96.56 177 THR A CA 1
ATOM 1381 C C . THR A 1 177 ? 0.418 -11.057 17.950 1.00 96.56 177 THR A C 1
ATOM 1383 O O . THR A 1 177 ? -0.638 -11.662 17.766 1.00 96.56 177 THR A O 1
ATOM 1386 N N . ASP A 1 178 ? 0.895 -10.170 17.079 1.00 97.00 178 ASP A N 1
ATOM 1387 C CA . ASP A 1 178 ? 0.253 -9.827 15.820 1.00 97.00 178 ASP A CA 1
ATOM 1388 C C . ASP A 1 178 ? 0.205 -11.046 14.894 1.00 97.00 178 ASP A C 1
ATOM 1390 O O . ASP A 1 178 ? 1.184 -11.774 14.723 1.00 97.00 178 ASP A O 1
ATOM 1394 N N . GLN A 1 179 ? -0.943 -11.257 14.259 1.00 95.56 179 GLN A N 1
ATOM 1395 C CA . GLN A 1 179 ? -1.161 -12.394 13.375 1.00 95.56 179 GLN A CA 1
ATOM 1396 C C . GLN A 1 179 ? -0.225 -12.329 12.161 1.00 95.56 179 GLN A C 1
ATOM 1398 O O . GLN A 1 179 ? -0.166 -11.314 11.472 1.00 95.56 179 GLN A O 1
ATOM 1403 N N . LEU A 1 180 ? 0.515 -13.406 11.883 1.00 94.88 180 LEU A N 1
ATOM 1404 C CA . LEU A 1 180 ? 1.543 -13.404 10.833 1.00 94.88 180 LEU A CA 1
ATOM 1405 C C . LEU A 1 180 ? 0.965 -13.322 9.415 1.00 94.88 180 LEU A C 1
ATOM 1407 O O . LEU A 1 180 ? 1.571 -12.673 8.571 1.00 94.88 180 LEU A O 1
ATOM 1411 N N . THR A 1 181 ? -0.191 -13.942 9.181 1.00 95.88 181 THR A N 1
ATOM 1412 C CA . THR A 1 181 ? -0.868 -14.016 7.878 1.00 95.88 181 THR A CA 1
ATOM 1413 C C . THR A 1 181 ? -2.366 -13.821 8.059 1.00 95.88 181 THR A C 1
ATOM 1415 O O . THR A 1 181 ? -2.914 -14.328 9.039 1.00 95.88 181 THR A O 1
ATOM 1418 N N . HIS A 1 182 ? -3.043 -13.175 7.119 1.00 97.94 182 HIS A N 1
ATOM 1419 C CA . HIS A 1 182 ? -4.501 -13.060 7.107 1.00 97.94 182 HIS A CA 1
ATOM 1420 C C . HIS A 1 182 ? -5.213 -14.420 7.249 1.00 97.94 182 HIS A C 1
ATOM 1422 O O . HIS A 1 182 ? -4.661 -15.496 6.993 1.00 97.94 182 HIS A O 1
ATOM 1428 N N . ASN A 1 183 ? -6.468 -14.371 7.689 1.00 97.50 183 ASN A N 1
ATOM 1429 C CA . ASN A 1 183 ? -7.364 -15.517 7.761 1.00 97.50 183 ASN A CA 1
ATOM 1430 C C . ASN A 1 183 ? -7.592 -16.103 6.364 1.00 97.50 183 ASN A C 1
ATOM 1432 O O . ASN A 1 183 ? -7.722 -15.372 5.388 1.00 97.50 183 ASN A O 1
ATOM 1436 N N . ALA A 1 184 ? -7.687 -17.429 6.261 1.00 94.62 184 ALA A N 1
ATOM 1437 C CA . ALA A 1 184 ? -7.776 -18.116 4.968 1.00 94.62 184 ALA A CA 1
ATOM 1438 C C . ALA A 1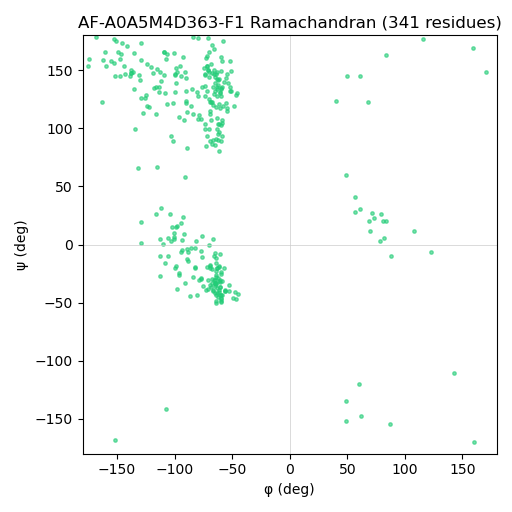 184 ? -9.012 -17.734 4.120 1.00 94.62 184 ALA A C 1
ATOM 1440 O O . ALA A 1 184 ? -9.030 -17.976 2.915 1.00 94.62 184 ALA A O 1
ATOM 1441 N N . ASP A 1 185 ? -10.051 -17.174 4.738 1.00 92.50 185 ASP A N 1
ATOM 1442 C CA . ASP A 1 185 ? -11.279 -16.686 4.108 1.00 92.50 185 ASP A CA 1
ATOM 1443 C C . ASP A 1 185 ? -11.313 -15.155 3.915 1.00 92.50 185 ASP A C 1
ATOM 1445 O O . ASP A 1 185 ? -12.347 -14.602 3.522 1.00 92.50 185 ASP A O 1
ATOM 1449 N N . ALA A 1 186 ? -10.191 -14.461 4.139 1.00 96.44 186 ALA A N 1
ATOM 1450 C CA . ALA A 1 186 ? -10.074 -13.034 3.868 1.00 96.44 186 ALA A CA 1
ATOM 1451 C C . ALA A 1 186 ? -10.324 -12.729 2.380 1.00 96.44 186 ALA A C 1
ATOM 1453 O O . ALA A 1 186 ? -9.798 -13.376 1.470 1.00 96.44 186 ALA A O 1
ATOM 1454 N N . GLN A 1 187 ? -11.141 -11.710 2.132 1.00 96.50 187 GLN A N 1
ATOM 1455 C CA . GLN A 1 187 ? -11.429 -11.151 0.814 1.00 96.50 187 GLN A CA 1
ATOM 1456 C C . GLN A 1 187 ? -10.624 -9.878 0.548 1.00 96.50 187 GLN A C 1
ATOM 1458 O O . GLN A 1 187 ? -10.459 -9.528 -0.620 1.00 96.50 187 GLN A O 1
ATOM 1463 N N . PHE A 1 188 ? -10.132 -9.215 1.599 1.00 98.44 188 PHE A N 1
ATOM 1464 C CA . PHE A 1 188 ? -9.255 -8.044 1.554 1.00 98.44 188 PHE A CA 1
ATOM 1465 C C . PHE A 1 188 ? -8.116 -8.223 2.560 1.00 98.44 188 PHE A C 1
ATOM 1467 O O . PHE A 1 188 ? -8.378 -8.599 3.699 1.00 98.44 188 PHE A O 1
ATOM 1474 N N . TRP A 1 189 ? -6.874 -7.958 2.168 1.00 98.81 189 TRP A N 1
ATOM 1475 C CA . TRP A 1 189 ? -5.693 -8.069 3.031 1.00 98.81 189 TRP A CA 1
ATOM 1476 C C . TRP A 1 189 ? -4.622 -7.052 2.629 1.00 98.81 189 TRP A C 1
ATOM 1478 O O . TRP A 1 189 ? -4.687 -6.456 1.552 1.00 98.81 189 TRP A O 1
ATOM 1488 N N . ILE A 1 190 ? -3.630 -6.845 3.494 1.00 98.88 190 ILE A N 1
ATOM 1489 C CA . ILE A 1 190 ? -2.400 -6.144 3.112 1.00 98.88 190 ILE A CA 1
ATOM 1490 C C . ILE A 1 190 ? -1.602 -7.127 2.242 1.00 98.88 190 ILE A C 1
ATOM 1492 O O . ILE A 1 190 ? -1.393 -8.247 2.702 1.00 98.88 190 ILE A O 1
ATOM 1496 N N . PRO A 1 191 ? -1.151 -6.774 1.025 1.00 98.75 191 PRO A N 1
ATOM 1497 C CA . PRO A 1 191 ? -0.407 -7.696 0.174 1.00 98.75 191 PRO A CA 1
ATOM 1498 C C . PRO A 1 191 ? 0.779 -8.315 0.920 1.00 98.75 191 PRO A C 1
ATOM 1500 O O . PRO A 1 191 ? 1.539 -7.619 1.599 1.00 98.75 191 PRO A O 1
ATOM 1503 N N . THR A 1 192 ? 0.966 -9.624 0.783 1.00 98.44 192 THR A N 1
ATOM 1504 C CA . THR A 1 192 ? 2.234 -10.266 1.147 1.00 98.44 192 THR A CA 1
ATOM 1505 C C . THR A 1 192 ? 3.371 -9.650 0.337 1.00 98.44 192 THR A C 1
ATOM 1507 O O . THR A 1 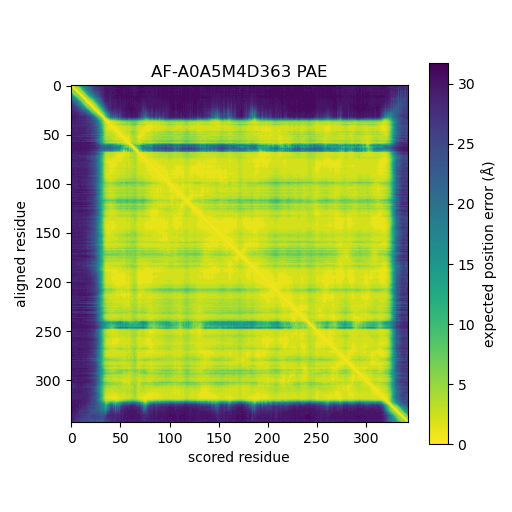192 ? 3.155 -9.098 -0.745 1.00 98.44 192 THR A O 1
ATOM 1510 N N . TYR A 1 193 ? 4.605 -9.753 0.822 1.00 97.94 193 TYR A N 1
ATOM 1511 C CA . TYR A 1 193 ? 5.735 -9.207 0.077 1.00 97.94 193 TYR A CA 1
ATOM 1512 C C . TYR A 1 193 ? 5.950 -9.942 -1.263 1.00 97.94 193 TYR A C 1
ATOM 1514 O O . TYR A 1 193 ? 6.289 -9.312 -2.259 1.00 97.94 193 TYR A O 1
ATOM 1522 N N . ASP A 1 194 ? 5.618 -11.237 -1.352 1.00 98.25 194 ASP A N 1
ATOM 1523 C CA . ASP A 1 194 ? 5.563 -11.962 -2.629 1.00 98.25 194 ASP A CA 1
ATOM 1524 C C . ASP A 1 194 ? 4.555 -11.363 -3.621 1.00 98.25 194 ASP A C 1
ATOM 1526 O O . ASP A 1 194 ? 4.865 -11.181 -4.800 1.00 98.25 194 ASP A O 1
ATOM 1530 N N . GLU A 1 195 ? 3.346 -11.042 -3.159 1.00 98.69 195 GLU A N 1
ATOM 1531 C CA . GLU A 1 195 ? 2.325 -10.390 -3.983 1.00 98.69 195 GLU A CA 1
ATOM 1532 C C . GLU A 1 195 ? 2.729 -8.967 -4.373 1.00 98.69 195 GLU A C 1
ATOM 1534 O O . GLU A 1 195 ? 2.508 -8.553 -5.511 1.00 98.69 195 GLU A O 1
ATOM 1539 N N . TRP A 1 196 ? 3.338 -8.212 -3.464 1.00 98.44 196 TRP A N 1
ATOM 1540 C CA . TRP A 1 196 ? 3.784 -6.851 -3.743 1.00 98.44 196 TRP A CA 1
ATOM 1541 C C . TRP A 1 196 ? 4.882 -6.836 -4.817 1.00 98.44 196 TRP A C 1
ATOM 1543 O O . TRP A 1 196 ? 4.736 -6.187 -5.856 1.00 98.44 196 TRP A O 1
ATOM 1553 N N . VAL A 1 197 ? 5.918 -7.665 -4.644 1.00 98.12 197 VAL A N 1
ATOM 1554 C CA . VAL A 1 197 ? 7.026 -7.808 -5.601 1.00 98.12 197 VAL A CA 1
ATOM 1555 C C . VAL A 1 197 ? 6.522 -8.286 -6.962 1.00 98.12 197 VAL A C 1
ATOM 1557 O O . VAL A 1 197 ? 6.901 -7.747 -8.002 1.00 98.12 197 VAL A O 1
ATOM 1560 N N . LYS A 1 198 ? 5.619 -9.272 -6.993 1.00 98.56 198 LYS A N 1
ATOM 1561 C CA . LYS A 1 198 ? 5.033 -9.738 -8.254 1.00 98.56 198 LYS A CA 1
ATOM 1562 C C . LYS A 1 198 ? 4.222 -8.646 -8.953 1.00 98.56 198 LYS A C 1
ATOM 1564 O O . LYS A 1 198 ? 4.304 -8.513 -10.170 1.00 98.56 198 LYS A O 1
ATOM 1569 N N . ALA A 1 199 ? 3.433 -7.875 -8.212 1.00 98.56 199 ALA A N 1
ATOM 1570 C CA . ALA A 1 199 ? 2.578 -6.850 -8.800 1.00 98.56 199 ALA A CA 1
ATOM 1571 C C . ALA A 1 199 ? 3.374 -5.685 -9.416 1.00 98.56 199 ALA A C 1
ATOM 1573 O O . ALA A 1 199 ? 2.906 -5.084 -10.387 1.00 98.56 199 ALA A O 1
ATOM 1574 N N . LEU A 1 200 ? 4.560 -5.378 -8.882 1.00 98.31 200 LEU A N 1
ATOM 1575 C CA . LEU A 1 200 ? 5.382 -4.255 -9.338 1.00 98.31 200 LEU A CA 1
ATOM 1576 C C . LEU A 1 200 ? 6.492 -4.642 -10.323 1.00 98.31 200 LEU A C 1
ATOM 1578 O O . LEU A 1 200 ? 6.719 -3.920 -11.290 1.00 98.31 200 LEU A O 1
ATOM 1582 N N . TYR A 1 201 ? 7.148 -5.786 -10.130 1.00 98.12 201 TYR A N 1
ATOM 1583 C CA . TYR A 1 201 ? 8.373 -6.112 -10.869 1.00 98.12 201 TYR A CA 1
ATOM 1584 C C . TYR A 1 201 ? 8.225 -7.281 -11.843 1.00 98.12 201 TYR A C 1
ATOM 1586 O O . TYR A 1 201 ? 8.955 -7.343 -12.831 1.00 98.12 201 TYR A O 1
ATOM 1594 N N . TYR A 1 202 ? 7.307 -8.219 -11.590 1.00 98.44 202 TYR A N 1
ATOM 1595 C CA . TYR A 1 202 ? 7.173 -9.416 -12.421 1.00 98.44 202 TYR A CA 1
ATOM 1596 C C . TYR A 1 202 ? 6.405 -9.137 -13.712 1.00 98.44 202 TYR A C 1
ATOM 1598 O O . TYR A 1 202 ? 5.251 -8.706 -13.680 1.00 98.44 202 TYR A O 1
ATOM 1606 N N . ASP A 1 203 ? 6.996 -9.515 -14.841 1.00 98.50 203 ASP A N 1
ATOM 1607 C CA . ASP A 1 203 ? 6.369 -9.493 -16.156 1.00 98.50 203 ASP A CA 1
ATOM 1608 C C . ASP A 1 203 ? 6.419 -10.897 -16.790 1.00 98.50 203 ASP A C 1
ATOM 1610 O O . ASP A 1 203 ? 7.508 -11.425 -17.054 1.00 98.50 203 ASP A O 1
ATOM 1614 N N . PRO A 1 204 ? 5.262 -11.518 -17.099 1.00 98.25 204 PRO A N 1
ATOM 1615 C CA . PRO A 1 204 ? 5.220 -12.823 -17.761 1.00 98.25 204 PRO A CA 1
ATOM 1616 C C . PRO A 1 204 ? 5.787 -12.811 -19.193 1.00 98.25 204 PRO A C 1
ATOM 1618 O O . PRO A 1 204 ? 5.903 -13.871 -19.811 1.00 98.25 204 PRO A O 1
ATOM 1621 N N . ASN A 1 205 ? 6.108 -11.636 -19.737 1.00 97.94 205 ASN A N 1
ATOM 1622 C CA . ASN A 1 205 ? 6.647 -11.441 -21.075 1.00 97.94 205 ASN A CA 1
ATOM 1623 C C . ASN A 1 205 ? 7.920 -10.574 -21.113 1.00 97.94 205 ASN A C 1
ATOM 1625 O O . ASN A 1 205 ? 8.252 -10.089 -22.199 1.00 97.94 205 ASN A O 1
ATOM 1629 N N . LYS A 1 206 ? 8.644 -10.395 -19.990 1.00 97.62 206 LYS A N 1
ATOM 1630 C CA . LYS A 1 206 ? 9.847 -9.535 -19.920 1.00 97.62 206 LYS A CA 1
ATOM 1631 C C . LYS A 1 206 ? 10.818 -9.781 -21.081 1.00 97.62 206 LYS A C 1
ATOM 1633 O O . LYS A 1 206 ? 11.292 -8.842 -21.715 1.00 97.62 206 LYS A O 1
ATOM 1638 N N . TYR A 1 207 ? 11.105 -11.049 -21.381 1.00 97.31 207 TYR A N 1
ATOM 1639 C CA . TYR A 1 207 ? 12.069 -11.447 -22.417 1.00 97.31 207 TYR A CA 1
ATOM 1640 C C . TYR A 1 207 ? 11.407 -11.834 -23.753 1.00 97.31 207 TYR A C 1
ATOM 1642 O O . TYR A 1 207 ? 12.029 -12.448 -24.621 1.00 97.31 207 TYR A O 1
ATOM 1650 N N . GLY A 1 208 ? 10.134 -11.483 -23.936 1.00 96.19 208 GLY A N 1
ATOM 1651 C CA . GLY A 1 208 ? 9.300 -11.875 -25.068 1.00 96.19 208 GLY A CA 1
ATOM 1652 C C . GLY A 1 208 ? 8.118 -12.745 -24.642 1.00 96.19 208 GLY A C 1
ATOM 1653 O O . GLY A 1 208 ? 7.968 -13.103 -23.479 1.00 96.19 208 GLY A O 1
ATOM 1654 N N . GLN A 1 209 ? 7.252 -13.096 -25.596 1.00 96.62 209 GLN A N 1
ATOM 1655 C CA . GLN A 1 209 ? 5.987 -13.782 -25.310 1.00 96.62 209 GLN A CA 1
ATOM 1656 C C . GLN A 1 209 ? 6.185 -15.072 -24.490 1.00 96.62 209 GLN A C 1
ATOM 1658 O O . GLN A 1 209 ? 6.803 -16.026 -24.965 1.00 96.62 209 GLN A O 1
ATOM 1663 N N . GLY A 1 210 ? 5.612 -15.106 -23.283 1.00 95.00 210 GLY A N 1
ATOM 1664 C CA . GLY A 1 210 ? 5.683 -16.238 -22.355 1.00 95.00 210 GLY A CA 1
ATOM 1665 C C . GLY A 1 210 ? 7.061 -16.482 -21.736 1.00 95.00 210 GLY A C 1
ATOM 1666 O O . GLY A 1 210 ? 7.276 -17.545 -21.154 1.00 95.00 210 GLY A O 1
ATOM 1667 N N . GLN A 1 211 ? 7.998 -15.545 -21.886 1.00 97.00 211 GLN A N 1
ATOM 1668 C CA . GLN A 1 211 ? 9.319 -15.602 -21.272 1.00 97.00 211 GLN A CA 1
ATOM 1669 C C . GLN A 1 211 ? 9.345 -14.647 -20.080 1.00 97.00 211 GLN A C 1
ATOM 1671 O O . GLN A 1 211 ? 9.585 -13.447 -20.223 1.00 97.00 211 GLN A O 1
ATOM 1676 N N . GLU A 1 212 ? 9.045 -15.209 -18.912 1.00 97.50 212 GLU A N 1
ATOM 1677 C CA . GLU A 1 212 ? 8.888 -14.458 -17.672 1.00 97.50 212 GLU A CA 1
ATOM 1678 C C . GLU A 1 212 ? 10.205 -13.887 -17.138 1.00 97.50 212 GLU A C 1
ATOM 1680 O O . GLU A 1 212 ? 11.268 -14.511 -17.248 1.00 97.50 212 GLU A O 1
ATOM 1685 N N . GLY A 1 213 ? 10.111 -12.740 -16.471 1.00 97.38 213 GLY A N 1
ATOM 1686 C CA . GLY A 1 213 ? 11.206 -12.194 -15.689 1.00 97.38 213 GLY A CA 1
ATOM 1687 C C . GLY A 1 213 ? 10.794 -11.043 -14.786 1.00 97.38 213 GLY A C 1
ATOM 1688 O O . GLY A 1 213 ? 9.634 -10.634 -14.770 1.00 97.38 213 GLY A O 1
ATOM 1689 N N . TYR A 1 214 ? 11.764 -10.536 -14.034 1.00 97.56 214 TYR A N 1
ATOM 1690 C CA . TYR A 1 214 ? 11.586 -9.404 -13.127 1.00 97.56 214 TYR A CA 1
ATOM 1691 C C . TYR A 1 214 ? 12.378 -8.195 -13.606 1.00 97.56 214 TYR A C 1
ATOM 1693 O O . TYR A 1 214 ? 13.552 -8.324 -13.951 1.00 97.56 214 TYR A O 1
ATOM 1701 N N . TRP A 1 215 ? 11.730 -7.035 -13.654 1.00 97.56 215 TRP A N 1
ATOM 1702 C CA . TRP A 1 215 ? 12.353 -5.731 -13.891 1.00 97.56 215 TRP A CA 1
ATOM 1703 C C . TRP A 1 215 ? 13.175 -5.284 -12.680 1.00 97.56 215 TRP A C 1
ATOM 1705 O O . TRP A 1 215 ? 12.848 -5.662 -11.560 1.00 97.56 215 TRP A O 1
ATOM 1715 N N . ALA A 1 216 ? 14.242 -4.509 -12.894 1.00 95.94 216 ALA A N 1
ATOM 1716 C CA . ALA A 1 216 ? 15.047 -3.990 -11.784 1.00 95.94 216 ALA A CA 1
ATOM 1717 C C . ALA A 1 216 ? 14.307 -2.911 -10.975 1.00 95.94 216 ALA A C 1
ATOM 1719 O O . ALA A 1 216 ? 14.536 -2.809 -9.774 1.00 95.94 216 ALA A O 1
ATOM 1720 N N . TYR A 1 217 ? 13.418 -2.149 -11.625 1.00 97.38 217 TYR A N 1
ATOM 1721 C CA . TYR A 1 217 ? 12.634 -1.062 -11.035 1.00 97.38 217 TYR A CA 1
ATOM 1722 C C . TYR A 1 217 ? 11.120 -1.277 -11.241 1.00 97.38 217 TYR A C 1
ATOM 1724 O O . TYR A 1 217 ? 10.709 -1.918 -12.216 1.00 97.38 217 TYR A O 1
ATOM 1732 N N . PRO A 1 218 ? 10.258 -0.698 -10.382 1.00 97.19 218 PRO A N 1
ATOM 1733 C CA . PRO A 1 218 ? 8.829 -1.029 -10.286 1.00 97.19 218 PRO A CA 1
ATOM 1734 C C . PRO A 1 218 ? 7.956 -0.441 -11.410 1.00 97.19 218 PRO A C 1
ATOM 1736 O O . PRO A 1 218 ? 6.731 -0.538 -11.369 1.00 97.19 218 PRO A O 1
ATOM 1739 N N . HIS A 1 219 ? 8.576 0.169 -12.423 1.00 96.69 219 HIS A N 1
ATOM 1740 C CA . HIS A 1 219 ? 7.921 0.794 -13.577 1.00 96.69 219 HIS A CA 1
ATOM 1741 C C . HIS A 1 219 ? 8.192 0.036 -14.886 1.00 96.69 219 HIS A C 1
ATOM 1743 O O . HIS A 1 219 ? 8.296 0.627 -15.959 1.00 96.69 219 HIS A O 1
ATOM 1749 N N . ALA A 1 220 ? 8.354 -1.287 -14.779 1.00 97.69 220 ALA A N 1
ATOM 1750 C CA . ALA A 1 220 ? 8.612 -2.183 -15.904 1.00 97.69 220 ALA A CA 1
ATOM 1751 C C . ALA A 1 220 ? 9.864 -1.813 -16.730 1.00 97.69 220 ALA A C 1
ATOM 1753 O O . ALA A 1 220 ? 9.862 -1.883 -17.961 1.00 97.69 220 ALA A O 1
ATOM 1754 N N . ASN A 1 221 ? 10.943 -1.417 -16.049 1.00 96.75 221 ASN A N 1
ATOM 1755 C CA . ASN A 1 221 ? 12.199 -1.007 -16.674 1.00 96.75 221 ASN A CA 1
ATOM 1756 C C . ASN A 1 221 ? 13.403 -1.462 -15.836 1.00 96.75 221 ASN A C 1
ATOM 1758 O O . ASN A 1 221 ? 13.315 -1.626 -14.620 1.00 96.75 221 ASN A O 1
ATOM 1762 N N . ASP A 1 222 ? 14.541 -1.657 -16.500 1.00 96.56 222 ASP A N 1
ATOM 1763 C CA . ASP A 1 222 ? 15.822 -1.968 -15.855 1.00 96.56 222 ASP A CA 1
ATOM 1764 C C . ASP A 1 222 ? 16.671 -0.708 -15.583 1.00 96.56 222 ASP A C 1
ATOM 1766 O O . ASP A 1 222 ? 17.732 -0.799 -14.971 1.00 96.56 222 ASP A O 1
ATOM 1770 N N . SER A 1 223 ? 16.221 0.467 -16.033 1.00 96.06 223 SER A N 1
ATOM 1771 C CA . SER A 1 223 ? 16.835 1.770 -15.733 1.00 96.06 223 SER A CA 1
ATOM 1772 C C . SER A 1 223 ? 16.094 2.485 -14.607 1.00 96.06 223 SER A C 1
ATOM 1774 O O . SER A 1 223 ? 14.893 2.290 -14.453 1.00 96.06 223 SER A O 1
ATOM 1776 N N . GLU A 1 224 ? 16.804 3.325 -13.851 1.00 96.00 224 GLU A N 1
ATOM 1777 C CA . GLU A 1 224 ? 16.219 4.167 -12.799 1.00 96.00 224 GLU A CA 1
ATOM 1778 C C . GLU A 1 224 ? 15.104 5.070 -13.359 1.00 96.00 224 GLU A C 1
ATOM 1780 O O . GLU A 1 224 ? 15.299 5.642 -14.438 1.00 96.00 224 GLU A O 1
ATOM 1785 N N . PRO A 1 225 ? 13.984 5.263 -12.631 1.00 96.81 225 PRO A N 1
ATOM 1786 C CA . PRO A 1 225 ? 12.975 6.234 -13.034 1.00 96.81 225 PRO A CA 1
ATOM 1787 C C . PRO A 1 225 ? 13.550 7.657 -13.044 1.00 96.81 225 PRO A C 1
ATOM 1789 O O . PRO A 1 225 ? 14.314 8.050 -12.157 1.00 96.81 225 PRO A O 1
ATOM 1792 N N . ILE A 1 226 ? 13.156 8.473 -14.017 1.00 97.31 226 ILE A N 1
ATOM 1793 C CA . ILE A 1 226 ? 13.577 9.873 -14.115 1.00 97.31 226 ILE A CA 1
ATOM 1794 C C . ILE A 1 226 ? 12.945 10.679 -12.973 1.00 97.31 226 ILE A C 1
ATOM 1796 O O . ILE A 1 226 ? 11.737 10.880 -12.921 1.00 97.31 226 ILE A O 1
ATOM 1800 N N . SER A 1 227 ? 13.755 11.201 -12.055 1.00 96.06 227 SER A N 1
ATOM 1801 C CA . SER A 1 227 ? 13.257 12.098 -11.004 1.00 96.06 227 SER A CA 1
ATOM 1802 C C . SER A 1 227 ? 12.749 13.420 -11.587 1.00 96.06 227 SER A C 1
ATOM 1804 O O . SER A 1 227 ? 13.475 14.095 -12.321 1.00 96.06 227 SER A O 1
ATOM 1806 N N . GLY A 1 228 ? 11.534 13.828 -11.220 1.00 94.12 228 GLY A N 1
ATOM 1807 C CA . GLY A 1 228 ? 10.973 15.112 -11.634 1.00 94.12 228 GLY A CA 1
ATOM 1808 C C . GLY A 1 228 ? 9.454 15.163 -11.539 1.00 94.12 228 GLY A C 1
ATOM 1809 O O . GLY A 1 228 ? 8.787 14.149 -11.330 1.00 94.12 228 GLY A O 1
ATOM 1810 N N . LEU A 1 229 ? 8.894 16.361 -11.682 1.00 93.50 229 LEU A N 1
ATOM 1811 C CA . LEU A 1 229 ? 7.446 16.524 -11.744 1.00 93.50 229 LEU A CA 1
ATOM 1812 C C . LEU A 1 229 ? 6.918 15.970 -13.080 1.00 93.50 229 LEU A C 1
ATOM 1814 O O . LEU A 1 229 ? 7.635 16.042 -14.086 1.00 93.50 229 LEU A O 1
ATOM 1818 N N . PRO A 1 230 ? 5.673 15.463 -13.136 1.00 93.81 230 PRO A N 1
ATOM 1819 C CA . PRO A 1 230 ? 5.114 14.911 -14.371 1.00 93.81 230 PRO A CA 1
ATOM 1820 C C . PRO A 1 230 ? 5.142 15.909 -15.539 1.00 93.81 230 PRO A C 1
ATOM 1822 O O . PRO A 1 230 ? 5.480 15.543 -16.664 1.00 93.81 230 PRO A O 1
ATOM 1825 N N . GLN A 1 231 ? 4.860 17.195 -15.282 1.00 92.94 231 GLN A N 1
ATOM 1826 C CA . GLN A 1 231 ? 4.880 18.245 -16.311 1.00 92.94 231 GLN A CA 1
ATOM 1827 C C . GLN A 1 231 ? 6.261 18.486 -16.938 1.00 92.94 231 GLN A C 1
ATOM 1829 O O . GLN A 1 231 ? 6.339 19.022 -18.044 1.00 92.94 231 GLN A O 1
ATOM 1834 N N . ASP A 1 232 ? 7.327 18.075 -16.251 1.00 94.06 232 ASP A N 1
ATOM 1835 C CA . ASP A 1 232 ? 8.713 18.223 -16.691 1.00 94.06 232 ASP A CA 1
ATOM 1836 C C . ASP A 1 232 ? 9.273 16.918 -17.289 1.00 94.06 232 ASP A C 1
ATOM 1838 O O . ASP A 1 232 ? 10.458 16.840 -17.612 1.00 94.06 232 ASP A O 1
ATOM 1842 N N . GLY A 1 233 ? 8.427 15.892 -17.458 1.00 95.19 233 GLY A N 1
ATOM 1843 C CA . GLY A 1 233 ? 8.818 14.573 -17.959 1.00 95.19 233 GLY A CA 1
ATOM 1844 C C . GLY A 1 233 ? 9.444 13.664 -16.901 1.00 95.19 233 GLY A C 1
ATOM 1845 O O . GLY A 1 233 ? 10.160 12.732 -17.258 1.00 95.19 233 GLY A O 1
ATOM 1846 N N . GLY A 1 234 ? 9.215 13.944 -15.615 1.00 96.31 234 GLY A N 1
ATOM 1847 C CA . GLY A 1 234 ? 9.587 13.028 -14.546 1.00 96.31 234 GLY A CA 1
ATOM 1848 C C . GLY A 1 234 ? 8.695 11.789 -14.513 1.00 96.31 234 GLY A C 1
ATOM 1849 O O . GLY A 1 234 ? 7.534 11.826 -14.913 1.00 96.31 234 GLY A O 1
ATOM 1850 N N . GLU A 1 235 ? 9.253 10.707 -13.992 1.00 97.50 235 GLU A N 1
ATOM 1851 C CA . GLU A 1 235 ? 8.622 9.404 -13.802 1.00 97.50 235 GLU A CA 1
ATOM 1852 C C . GLU A 1 235 ? 8.433 9.059 -12.314 1.00 97.50 235 GLU A C 1
ATOM 1854 O O . GLU A 1 235 ? 7.763 8.088 -11.980 1.00 97.50 235 GLU A O 1
ATOM 1859 N N . THR A 1 236 ? 9.021 9.845 -11.407 1.00 96.62 236 THR A N 1
ATOM 1860 C CA . THR A 1 236 ? 8.890 9.661 -9.958 1.00 96.62 236 THR A CA 1
ATOM 1861 C C . THR A 1 236 ? 9.033 10.973 -9.193 1.00 96.62 236 THR A C 1
ATOM 1863 O O . THR A 1 236 ? 9.852 11.836 -9.536 1.00 96.62 236 THR A O 1
ATOM 1866 N N . ASN A 1 237 ? 8.279 11.099 -8.097 1.00 95.25 237 ASN A N 1
ATOM 1867 C CA . ASN A 1 237 ? 8.428 12.191 -7.134 1.00 95.25 237 ASN A CA 1
ATOM 1868 C C . ASN A 1 237 ? 9.439 11.874 -6.015 1.00 95.25 237 ASN A C 1
ATOM 1870 O O . ASN A 1 237 ? 9.739 12.737 -5.183 1.00 95.25 237 ASN A O 1
ATOM 1874 N N . ALA A 1 238 ? 9.990 10.657 -5.987 1.00 95.25 238 ALA A N 1
ATOM 1875 C CA . ALA A 1 238 ? 10.866 10.198 -4.918 1.00 95.25 238 ALA A CA 1
ATOM 1876 C C . ALA A 1 238 ? 12.194 10.958 -4.874 1.00 95.25 238 ALA A C 1
ATOM 1878 O O . ALA A 1 238 ? 12.698 11.310 -3.804 1.00 95.25 238 ALA A O 1
ATOM 1879 N N . GLY A 1 239 ? 12.750 11.248 -6.051 1.00 94.31 239 GLY A N 1
ATOM 1880 C CA . GLY A 1 239 ? 14.019 11.953 -6.189 1.00 94.31 239 GLY A CA 1
ATOM 1881 C C . GLY A 1 239 ? 13.918 13.474 -6.089 1.00 94.31 239 GLY A C 1
ATOM 1882 O O . GLY A 1 239 ? 14.948 14.150 -6.138 1.00 94.31 239 GLY A O 1
ATOM 1883 N N . ILE A 1 240 ? 12.714 14.030 -5.959 1.00 91.75 240 ILE A N 1
ATOM 1884 C CA . ILE A 1 240 ? 12.514 15.470 -5.809 1.00 91.75 240 ILE A CA 1
ATOM 1885 C C . ILE A 1 240 ? 12.767 15.823 -4.344 1.00 91.75 240 ILE A C 1
ATOM 1887 O O . ILE A 1 240 ? 12.250 15.164 -3.446 1.00 91.75 240 ILE A O 1
ATOM 1891 N N . LEU A 1 241 ? 13.577 16.850 -4.073 1.00 85.00 241 LEU A N 1
ATOM 1892 C CA . LEU A 1 241 ? 13.730 17.359 -2.707 1.00 85.00 241 LEU A CA 1
ATOM 1893 C C . LEU A 1 241 ? 12.392 17.911 -2.204 1.00 85.00 241 LEU A C 1
ATOM 1895 O O . LEU A 1 241 ? 11.607 18.453 -2.978 1.00 85.00 241 LEU A O 1
ATOM 1899 N N . TRP A 1 242 ? 12.157 17.800 -0.896 1.00 79.38 242 TRP A N 1
ATOM 1900 C CA . TRP A 1 242 ? 10.914 18.249 -0.271 1.00 79.38 242 TRP A CA 1
ATOM 1901 C C . TRP A 1 242 ? 10.487 19.657 -0.720 1.00 79.38 242 TRP A C 1
ATOM 1903 O O . TRP A 1 242 ? 11.264 20.612 -0.635 1.00 79.38 242 TRP A O 1
ATOM 1913 N N . SER A 1 243 ? 9.233 19.776 -1.160 1.00 78.25 243 SER A N 1
ATOM 1914 C CA . SER A 1 243 ? 8.584 21.029 -1.546 1.00 78.25 243 SER A CA 1
ATOM 1915 C C . SER A 1 243 ? 7.087 20.972 -1.222 1.00 78.25 243 SER A C 1
ATOM 1917 O O . SER A 1 243 ? 6.522 19.890 -1.076 1.00 78.25 243 SER A O 1
ATOM 1919 N N . GLU A 1 244 ? 6.433 22.131 -1.113 1.00 75.81 244 GLU A N 1
ATOM 1920 C CA . GLU A 1 244 ? 4.982 22.189 -0.864 1.00 75.81 244 GLU A CA 1
ATOM 1921 C C . GLU A 1 244 ? 4.163 21.548 -1.995 1.00 75.81 244 GLU A C 1
ATOM 1923 O O . GLU A 1 244 ? 3.101 20.993 -1.734 1.00 75.81 244 GLU A O 1
ATOM 1928 N N . GLU A 1 245 ? 4.673 21.572 -3.230 1.00 74.94 245 GLU A N 1
ATOM 1929 C CA . GLU A 1 245 ? 4.029 20.954 -4.396 1.00 74.94 245 GLU A CA 1
ATOM 1930 C C . GLU A 1 245 ? 3.960 19.422 -4.278 1.00 74.94 245 GLU A C 1
ATOM 1932 O O . GLU A 1 245 ? 2.999 18.810 -4.731 1.00 74.94 245 GLU A O 1
ATOM 1937 N N . LEU A 1 246 ? 4.929 18.800 -3.594 1.00 79.81 246 LEU A N 1
ATOM 1938 C CA . LEU A 1 246 ? 4.931 17.357 -3.325 1.00 79.81 246 LEU A CA 1
ATOM 1939 C C . LEU A 1 246 ? 3.977 16.945 -2.207 1.00 79.81 246 LEU A C 1
ATOM 1941 O O . LEU A 1 246 ? 3.495 15.816 -2.195 1.00 79.81 246 LEU A O 1
ATOM 1945 N N . MET A 1 247 ? 3.736 17.841 -1.248 1.00 72.19 247 MET A N 1
ATOM 1946 C CA . MET A 1 247 ? 2.968 17.542 -0.039 1.00 72.19 247 MET A CA 1
ATOM 1947 C C . MET A 1 247 ? 1.526 17.125 -0.370 1.00 72.19 247 MET A C 1
ATOM 1949 O O . MET A 1 247 ? 0.947 16.292 0.314 1.00 72.19 247 MET A O 1
ATOM 1953 N N . PHE A 1 248 ? 0.961 17.654 -1.451 1.00 79.62 248 PHE A N 1
ATOM 1954 C CA . PHE A 1 248 ? -0.403 17.348 -1.887 1.00 79.62 248 PHE A CA 1
ATOM 1955 C C . PHE A 1 248 ? -0.436 16.656 -3.245 1.00 79.62 248 PHE A C 1
ATOM 1957 O O . PHE A 1 248 ? -1.401 16.806 -3.986 1.00 79.62 248 PHE A O 1
ATOM 1964 N N . MET A 1 249 ? 0.636 15.948 -3.608 1.00 91.44 249 MET A N 1
ATOM 1965 C CA . MET A 1 249 ? 0.632 15.207 -4.857 1.00 91.44 249 MET A CA 1
ATOM 1966 C C . MET A 1 249 ? -0.339 14.031 -4.750 1.00 91.44 249 MET A C 1
ATOM 1968 O O . MET A 1 249 ? -0.213 13.177 -3.870 1.00 91.44 249 MET A O 1
ATOM 1972 N N . ASP A 1 250 ? -1.307 14.012 -5.659 1.00 95.69 250 ASP A N 1
ATOM 1973 C CA . ASP A 1 250 ? -2.293 12.948 -5.755 1.00 95.69 250 ASP A CA 1
ATOM 1974 C C . ASP A 1 250 ? -1.625 11.628 -6.145 1.00 95.69 250 ASP A C 1
ATOM 1976 O O . ASP A 1 250 ? -0.700 11.595 -6.967 1.00 95.69 250 ASP A O 1
ATOM 1980 N N . VAL A 1 251 ? -2.158 10.521 -5.631 1.00 97.56 251 VAL A N 1
ATOM 1981 C CA . VAL A 1 251 ? -1.861 9.200 -6.182 1.00 97.56 251 VAL A CA 1
ATOM 1982 C C . VAL A 1 251 ? -2.179 9.145 -7.680 1.00 97.56 251 VAL A C 1
ATOM 1984 O O . VAL A 1 251 ? -3.168 9.725 -8.156 1.00 97.56 251 VAL A O 1
ATOM 1987 N N . GLY A 1 252 ? -1.356 8.421 -8.430 1.00 97.06 252 GLY A N 1
ATOM 1988 C CA . GLY A 1 252 ? -1.475 8.252 -9.871 1.00 97.06 252 GLY A CA 1
ATOM 1989 C C . GLY A 1 252 ? -1.083 9.490 -10.676 1.00 97.06 252 GLY A C 1
ATOM 1990 O O . GLY A 1 252 ? -1.521 9.629 -11.818 1.00 97.06 252 GLY A O 1
ATOM 1991 N N . SER A 1 253 ? -0.262 10.384 -10.113 1.00 96.50 253 SER A N 1
ATOM 1992 C CA . SER A 1 253 ? 0.232 11.586 -10.809 1.00 96.50 253 SER A CA 1
ATOM 1993 C C . SER A 1 253 ? 1.131 11.272 -12.017 1.00 96.50 253 SER A C 1
ATOM 1995 O O . SER A 1 253 ? 1.322 12.132 -12.876 1.00 96.50 253 SER A O 1
ATOM 1997 N N . TYR A 1 254 ? 1.636 10.038 -12.116 1.00 97.12 254 TYR A N 1
ATOM 1998 C CA . TYR A 1 254 ? 2.485 9.535 -13.203 1.00 97.12 254 TYR A CA 1
ATOM 1999 C C . TYR A 1 254 ? 1.775 8.411 -13.988 1.00 97.12 254 TYR A C 1
ATOM 2001 O O . TYR A 1 254 ? 2.199 7.258 -13.936 1.00 97.12 254 TYR A O 1
ATOM 2009 N N . PRO A 1 255 ? 0.677 8.693 -14.717 1.00 96.94 255 PRO A N 1
ATOM 2010 C CA . PRO A 1 255 ? -0.198 7.656 -15.279 1.00 96.94 255 PRO A CA 1
ATOM 2011 C C . PRO A 1 255 ? 0.469 6.763 -16.338 1.00 96.94 255 PRO A C 1
ATOM 2013 O O . PRO A 1 255 ? 0.011 5.644 -16.566 1.00 96.94 255 PRO A O 1
ATOM 2016 N N . ASP A 1 256 ? 1.536 7.237 -16.982 1.00 96.75 256 ASP A N 1
ATOM 2017 C CA . ASP A 1 256 ? 2.285 6.482 -17.995 1.00 96.75 256 ASP A CA 1
ATOM 2018 C C . ASP A 1 256 ? 3.411 5.619 -17.392 1.00 96.75 256 ASP A C 1
ATOM 2020 O O . ASP A 1 256 ? 4.018 4.814 -18.095 1.00 96.75 256 ASP A O 1
ATOM 2024 N N . VAL A 1 257 ? 3.665 5.744 -16.085 1.00 97.94 257 VAL A N 1
ATOM 2025 C CA . VAL A 1 257 ? 4.709 5.017 -15.355 1.00 97.94 257 VAL A CA 1
ATOM 2026 C C . VAL A 1 257 ? 4.053 3.878 -14.592 1.00 97.94 257 VAL A C 1
ATOM 2028 O O . VAL A 1 257 ? 3.592 4.033 -13.463 1.00 97.94 257 VAL A O 1
ATOM 2031 N N . GLN A 1 258 ? 3.949 2.731 -15.257 1.00 98.25 258 GLN A N 1
ATOM 2032 C CA . GLN A 1 258 ? 3.173 1.598 -14.770 1.00 98.25 258 GLN A CA 1
ATOM 2033 C C . GLN A 1 258 ? 4.035 0.361 -14.548 1.00 98.25 258 GLN A C 1
ATOM 2035 O O . GLN A 1 258 ? 4.966 0.081 -15.302 1.00 98.25 258 GLN A O 1
ATOM 2040 N N . SER A 1 259 ? 3.651 -0.440 -13.558 1.00 98.56 259 SER A N 1
ATOM 2041 C CA . SER A 1 259 ? 4.121 -1.819 -13.461 1.00 98.56 259 SER A CA 1
ATOM 2042 C C . SER A 1 259 ? 3.602 -2.670 -14.634 1.00 98.56 259 SER A C 1
ATOM 2044 O O . SER A 1 259 ? 2.641 -2.278 -15.308 1.00 98.56 259 SER A O 1
ATOM 2046 N N . PRO A 1 260 ? 4.123 -3.895 -14.843 1.00 98.31 260 PRO A N 1
ATOM 2047 C CA . PRO A 1 260 ? 3.613 -4.814 -15.870 1.00 98.31 260 PRO A CA 1
ATOM 2048 C C . PRO A 1 260 ? 2.118 -5.155 -15.732 1.00 98.31 260 PRO A C 1
ATOM 2050 O O . PRO A 1 260 ? 1.480 -5.594 -16.690 1.00 98.31 260 PRO A O 1
ATOM 2053 N N . TRP A 1 261 ? 1.552 -4.957 -14.538 1.00 98.31 261 TRP A N 1
ATOM 2054 C CA . TRP A 1 261 ? 0.145 -5.208 -14.221 1.00 98.31 261 TRP A CA 1
ATOM 2055 C C . TRP A 1 261 ? -0.699 -3.925 -14.158 1.00 98.31 261 TRP A C 1
ATOM 2057 O O . TRP A 1 261 ? -1.893 -3.996 -13.865 1.00 98.31 261 TRP A O 1
ATOM 2067 N N . GLY A 1 262 ? -0.107 -2.765 -14.456 1.00 98.25 262 GLY A N 1
ATOM 2068 C CA . GLY A 1 262 ? -0.787 -1.472 -14.479 1.00 98.25 262 GLY A CA 1
ATOM 2069 C C . GLY A 1 262 ? -0.915 -0.793 -13.115 1.00 98.25 262 GLY A C 1
ATOM 2070 O O . GLY A 1 262 ? -1.803 0.045 -12.950 1.00 98.25 262 GLY A O 1
ATOM 2071 N N . LEU A 1 263 ? -0.093 -1.162 -12.127 1.00 98.62 263 LEU A N 1
ATOM 2072 C CA . LEU A 1 263 ? -0.002 -0.405 -10.875 1.00 98.62 263 LEU A CA 1
ATOM 2073 C C . LEU A 1 263 ? 0.763 0.895 -11.128 1.00 98.62 263 LEU A C 1
ATOM 2075 O O . LEU A 1 263 ? 1.678 0.923 -11.946 1.00 98.62 263 LEU A O 1
ATOM 2079 N N . LEU A 1 264 ? 0.383 1.942 -10.408 1.00 98.50 264 LEU A N 1
ATOM 2080 C CA . LEU A 1 264 ? 1.013 3.258 -10.387 1.00 98.50 264 LEU A CA 1
ATOM 2081 C C . LEU A 1 264 ? 1.718 3.464 -9.047 1.00 98.50 264 LEU A C 1
ATOM 2083 O O . LEU A 1 264 ? 1.442 2.736 -8.093 1.00 98.50 264 LEU A O 1
ATOM 2087 N N . ASP A 1 265 ? 2.582 4.474 -8.981 1.00 97.06 265 ASP A N 1
ATOM 2088 C CA . ASP A 1 265 ? 3.241 4.920 -7.745 1.00 97.06 265 ASP A CA 1
ATOM 2089 C C . ASP A 1 265 ? 4.119 3.834 -7.092 1.00 97.06 265 ASP A C 1
ATOM 2091 O O . ASP A 1 265 ? 4.285 3.791 -5.883 1.00 97.06 265 ASP A O 1
ATOM 2095 N N . GLY A 1 266 ? 4.698 2.932 -7.895 1.00 97.06 266 GLY A N 1
ATOM 2096 C CA . GLY A 1 266 ? 5.679 1.959 -7.394 1.00 97.06 266 GLY A CA 1
ATOM 2097 C C . GLY A 1 266 ? 7.014 2.596 -6.982 1.00 97.06 266 GLY A C 1
ATOM 2098 O O . GLY A 1 266 ? 7.783 1.984 -6.251 1.00 97.06 266 GLY A O 1
ATOM 2099 N N . SER A 1 267 ? 7.281 3.816 -7.461 1.00 97.12 267 SER A N 1
ATOM 2100 C CA . SER A 1 267 ? 8.398 4.678 -7.070 1.00 97.12 267 SER A CA 1
ATOM 2101 C C . SER A 1 267 ? 7.833 6.022 -6.624 1.00 97.12 267 SER A C 1
ATOM 2103 O O . SER A 1 267 ? 7.070 6.649 -7.363 1.00 97.12 267 SER A O 1
ATOM 2105 N N . GLY A 1 268 ? 8.230 6.490 -5.444 1.00 95.06 268 GLY A N 1
ATOM 2106 C CA . GLY A 1 268 ? 7.676 7.700 -4.852 1.00 95.06 268 GLY A CA 1
ATOM 2107 C C . GLY A 1 268 ? 6.426 7.428 -4.033 1.00 95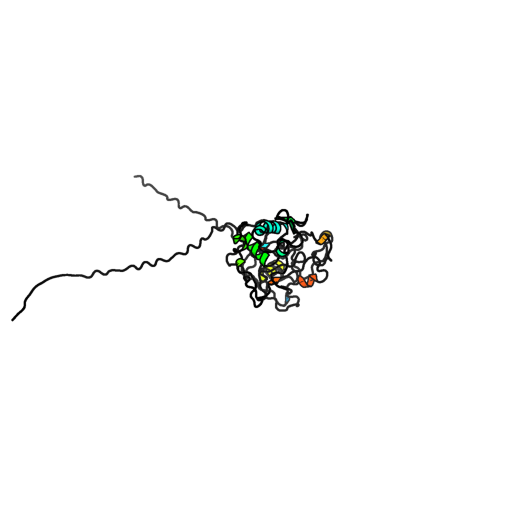.06 268 GLY A C 1
ATOM 2108 O O . GLY A 1 268 ? 6.295 6.363 -3.451 1.00 95.06 268 GLY A O 1
ATOM 2109 N N . GLY A 1 269 ? 5.564 8.435 -3.893 1.00 93.69 269 GLY A N 1
ATOM 2110 C CA . GLY A 1 269 ? 4.376 8.314 -3.044 1.00 93.69 269 GLY A CA 1
ATOM 2111 C C . GLY A 1 269 ? 4.776 8.022 -1.597 1.00 93.69 269 GLY A C 1
ATOM 2112 O O . GLY A 1 269 ? 5.517 8.812 -0.996 1.00 93.69 269 GLY A O 1
ATOM 2113 N N . GLN A 1 270 ? 4.326 6.895 -1.053 1.00 94.81 270 GLN A N 1
ATOM 2114 C CA . GLN A 1 270 ? 4.764 6.382 0.245 1.00 94.81 270 GLN A CA 1
ATOM 2115 C C . GLN A 1 270 ? 5.506 5.061 0.117 1.00 94.81 270 GLN A C 1
ATOM 2117 O O . GLN A 1 270 ? 5.164 4.220 -0.700 1.00 94.81 270 GLN A O 1
ATOM 2122 N N . ARG A 1 271 ? 6.426 4.813 1.057 1.00 96.56 271 ARG A N 1
ATOM 2123 C CA . ARG A 1 271 ? 6.873 3.434 1.284 1.00 96.56 271 ARG A CA 1
ATOM 2124 C C . ARG A 1 271 ? 5.680 2.635 1.787 1.00 96.56 271 ARG A C 1
ATOM 2126 O O . ARG A 1 271 ? 4.861 3.184 2.527 1.00 96.56 271 ARG A O 1
ATOM 2133 N N . GLU A 1 272 ? 5.604 1.362 1.438 1.00 98.38 272 GLU A N 1
ATOM 2134 C CA . GLU A 1 272 ? 4.400 0.566 1.628 1.00 98.38 272 GLU A CA 1
ATOM 2135 C C . GLU A 1 272 ? 4.620 -0.605 2.581 1.00 98.38 272 GLU A C 1
ATOM 2137 O O . GLU A 1 272 ? 5.599 -1.348 2.491 1.00 98.38 272 GLU A O 1
ATOM 2142 N N . TRP A 1 273 ? 3.674 -0.789 3.496 1.00 98.62 273 TRP A N 1
ATOM 2143 C CA . TRP A 1 273 ? 3.579 -1.987 4.312 1.00 98.62 273 TRP A CA 1
ATOM 2144 C C . TRP A 1 273 ? 3.285 -3.224 3.465 1.00 98.62 273 TRP A C 1
ATOM 2146 O O . TRP A 1 273 ? 2.394 -3.210 2.616 1.00 98.62 273 TRP A O 1
ATOM 2156 N N . SER A 1 274 ? 3.947 -4.330 3.802 1.00 98.31 274 SER A N 1
ATOM 2157 C CA . SER A 1 274 ? 3.521 -5.674 3.411 1.00 98.31 274 SER A CA 1
ATOM 2158 C C . SER A 1 274 ? 2.956 -6.438 4.614 1.00 98.31 274 SER A C 1
ATOM 2160 O O . SER A 1 274 ? 3.248 -6.125 5.771 1.00 98.31 274 SER A O 1
ATOM 2162 N N . GLU A 1 275 ? 2.163 -7.478 4.369 1.00 98.31 275 GLU A N 1
ATOM 2163 C CA . GLU A 1 275 ? 1.749 -8.412 5.420 1.00 98.31 275 GLU A CA 1
ATOM 2164 C C . GLU A 1 275 ? 2.938 -9.182 6.000 1.00 98.31 275 GLU A C 1
ATOM 2166 O O . GLU A 1 275 ? 2.941 -9.500 7.186 1.00 98.31 275 GLU A O 1
ATOM 2171 N N . THR A 1 276 ? 3.956 -9.484 5.199 1.00 97.50 276 THR A N 1
ATOM 2172 C CA . THR A 1 276 ? 5.010 -10.428 5.571 1.00 97.50 276 THR A CA 1
ATOM 2173 C C . THR A 1 276 ? 5.783 -9.966 6.813 1.00 97.50 276 THR A C 1
ATOM 2175 O O . THR A 1 276 ? 6.407 -8.904 6.835 1.00 97.50 276 THR A O 1
ATOM 2178 N N . ALA A 1 277 ? 5.766 -10.789 7.865 1.00 96.06 277 ALA A N 1
ATOM 2179 C CA . ALA A 1 277 ? 6.646 -10.615 9.017 1.00 96.06 277 ALA A CA 1
ATOM 2180 C C . ALA A 1 277 ? 8.085 -10.984 8.641 1.00 96.06 277 ALA A C 1
ATOM 2182 O O . ALA A 1 277 ? 8.320 -12.043 8.060 1.00 96.06 277 ALA A O 1
ATOM 2183 N N . PHE A 1 278 ? 9.039 -10.123 8.990 1.00 94.25 278 PHE A N 1
ATOM 2184 C CA . PHE A 1 278 ? 10.460 -10.430 8.823 1.00 94.25 278 PHE A CA 1
ATOM 2185 C C . PHE A 1 278 ? 10.957 -11.314 9.972 1.00 94.25 278 PHE A C 1
ATOM 2187 O O . PHE A 1 278 ? 11.655 -12.304 9.762 1.00 94.25 278 PHE A O 1
ATOM 2194 N N . ASP A 1 279 ? 10.544 -10.979 11.193 1.00 93.88 279 ASP A N 1
ATOM 2195 C CA . ASP A 1 279 ? 10.804 -11.740 12.407 1.00 93.88 279 ASP A CA 1
ATOM 2196 C C . ASP A 1 27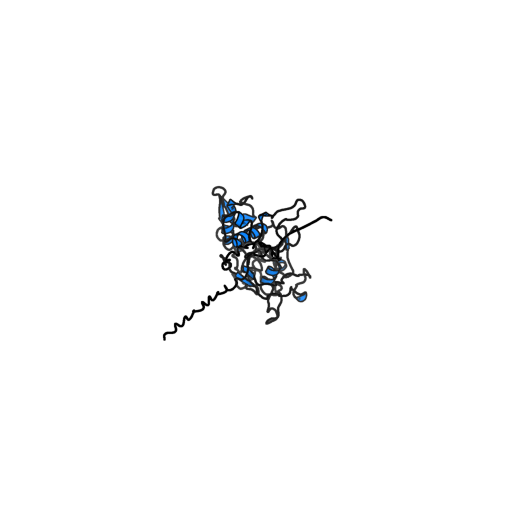9 ? 9.676 -11.522 13.437 1.00 93.88 279 ASP A C 1
ATOM 2198 O O . ASP A 1 279 ? 8.621 -10.967 13.130 1.00 93.88 279 ASP A O 1
ATOM 2202 N N . ALA A 1 280 ? 9.884 -11.963 14.680 1.00 93.19 280 ALA A N 1
ATOM 2203 C CA . ALA A 1 280 ? 8.909 -11.804 15.765 1.00 93.19 280 ALA A CA 1
ATOM 2204 C C . ALA A 1 280 ? 8.739 -10.349 16.267 1.00 93.19 280 ALA A C 1
ATOM 2206 O O . ALA A 1 280 ? 7.958 -10.110 17.191 1.00 93.19 280 ALA A O 1
ATOM 2207 N N . TYR A 1 281 ? 9.482 -9.395 15.700 1.00 94.94 281 TYR A N 1
ATOM 2208 C CA . TYR A 1 281 ? 9.578 -7.999 16.126 1.00 94.94 281 TYR A CA 1
ATOM 2209 C C . TYR A 1 281 ? 9.364 -7.006 14.976 1.00 94.94 281 TYR A C 1
ATOM 2211 O O . TYR A 1 281 ? 9.500 -5.802 15.190 1.00 94.94 281 TYR A O 1
ATOM 2219 N N . SER A 1 282 ? 9.100 -7.459 13.750 1.00 95.94 282 SER A N 1
ATOM 2220 C CA . SER A 1 282 ? 9.069 -6.551 12.605 1.00 95.94 282 SER A CA 1
ATOM 2221 C C . SER A 1 282 ? 8.294 -7.081 11.402 1.00 95.94 282 SER A C 1
ATOM 2223 O O . SER A 1 282 ? 8.159 -8.287 11.177 1.00 95.94 282 SER A O 1
ATOM 2225 N N . ARG A 1 283 ? 7.792 -6.137 10.605 1.00 97.00 283 ARG A N 1
ATOM 2226 C CA . ARG A 1 283 ? 7.131 -6.355 9.313 1.00 97.00 283 ARG A CA 1
ATOM 2227 C C . ARG A 1 283 ? 7.985 -5.783 8.197 1.00 97.00 283 ARG A C 1
ATOM 2229 O O . ARG A 1 283 ? 8.674 -4.783 8.406 1.00 97.00 283 ARG A O 1
ATOM 2236 N N . ILE A 1 284 ? 7.918 -6.405 7.026 1.00 97.19 284 ILE A N 1
ATOM 2237 C CA . ILE A 1 284 ? 8.569 -5.893 5.823 1.00 97.19 284 ILE A CA 1
ATOM 2238 C C . ILE A 1 284 ? 7.794 -4.678 5.304 1.00 97.19 284 ILE A C 1
ATOM 2240 O O . ILE A 1 284 ? 6.560 -4.693 5.238 1.00 97.19 284 ILE A O 1
ATOM 2244 N N . MET A 1 285 ? 8.536 -3.646 4.918 1.00 96.62 285 MET A N 1
ATOM 2245 C CA . MET A 1 285 ? 8.041 -2.484 4.183 1.00 96.62 285 MET A CA 1
ATOM 2246 C C . MET A 1 285 ? 9.033 -2.105 3.091 1.00 96.62 285 MET A C 1
ATOM 2248 O O . MET A 1 285 ? 10.244 -2.293 3.259 1.00 96.62 285 MET A O 1
ATOM 2252 N N . ASP A 1 286 ? 8.530 -1.589 1.977 1.00 95.62 286 ASP A N 1
ATOM 2253 C CA . ASP A 1 286 ? 9.356 -1.401 0.789 1.00 95.62 286 ASP A CA 1
ATOM 2254 C C . ASP A 1 286 ? 8.922 -0.234 -0.107 1.00 95.62 286 ASP A C 1
ATOM 2256 O O . ASP A 1 286 ? 7.936 0.441 0.180 1.00 95.62 286 ASP A O 1
ATOM 2260 N N . GLY A 1 287 ? 9.713 0.039 -1.144 1.00 95.44 287 GLY A N 1
ATOM 2261 C CA . GLY A 1 287 ? 9.564 1.172 -2.047 1.00 95.44 287 GLY A CA 1
ATOM 2262 C C . GLY A 1 287 ? 10.206 2.440 -1.497 1.00 95.44 287 GLY A C 1
ATOM 2263 O O . GLY A 1 287 ? 10.527 2.555 -0.303 1.00 95.44 287 GLY A O 1
ATOM 2264 N N . SER A 1 288 ? 10.423 3.409 -2.378 1.00 96.00 288 SER A N 1
ATOM 2265 C CA . SER A 1 288 ? 10.757 4.779 -2.005 1.00 96.00 288 SER A CA 1
ATOM 2266 C C . SER A 1 288 ? 9.512 5.572 -1.585 1.00 96.00 288 SER A C 1
ATOM 2268 O O . SER A 1 288 ? 8.399 5.071 -1.556 1.00 96.00 288 SER A O 1
ATOM 2270 N N . ARG A 1 289 ? 9.712 6.823 -1.171 1.00 93.50 289 ARG A N 1
ATOM 2271 C CA . ARG A 1 289 ? 8.641 7.796 -0.927 1.00 93.50 289 ARG A CA 1
ATOM 2272 C C . ARG A 1 289 ? 9.032 9.131 -1.535 1.00 93.50 289 ARG A C 1
ATOM 2274 O O . ARG A 1 289 ? 10.221 9.355 -1.793 1.00 93.50 289 ARG A O 1
ATOM 2281 N N . PHE A 1 290 ? 8.076 10.043 -1.684 1.00 90.81 290 PHE A N 1
ATOM 2282 C CA . PHE A 1 290 ? 8.378 11.417 -2.083 1.00 90.81 290 PHE A CA 1
ATOM 2283 C C . PHE A 1 290 ? 9.477 12.022 -1.187 1.00 90.81 290 PHE A C 1
ATOM 2285 O O . PHE A 1 290 ? 9.593 11.715 0.006 1.00 90.81 290 PHE A O 1
ATOM 2292 N N . GLY A 1 291 ? 10.285 12.935 -1.725 1.00 87.38 291 GLY A N 1
ATOM 2293 C CA . GLY A 1 291 ? 11.215 13.698 -0.886 1.00 87.38 291 GLY A CA 1
ATOM 2294 C C . GLY A 1 291 ? 12.489 12.958 -0.463 1.00 87.38 291 GLY A C 1
ATOM 2295 O O . GLY A 1 291 ? 13.271 13.521 0.306 1.00 87.38 291 GLY A O 1
ATOM 2296 N N . MET A 1 292 ? 12.727 11.720 -0.915 1.00 91.06 292 MET A N 1
ATOM 2297 C CA . MET A 1 292 ? 13.937 10.955 -0.574 1.00 91.06 292 MET A CA 1
ATOM 2298 C C . MET A 1 292 ? 15.206 11.478 -1.256 1.00 91.06 292 MET A C 1
ATOM 2300 O O . MET A 1 292 ? 16.313 11.196 -0.785 1.00 91.06 292 MET A O 1
ATOM 2304 N N . GLY A 1 293 ? 15.071 12.257 -2.330 1.00 91.81 293 GLY A N 1
ATOM 2305 C CA . GLY A 1 293 ? 16.209 12.779 -3.084 1.00 91.81 293 GLY A CA 1
ATOM 2306 C C . GLY A 1 293 ? 17.044 11.644 -3.676 1.00 91.81 293 GLY A C 1
ATOM 2307 O O . GLY A 1 293 ? 16.527 10.573 -3.962 1.00 91.81 293 GLY A O 1
ATOM 2308 N N . ASN A 1 294 ? 18.357 11.835 -3.801 1.00 92.25 294 ASN A N 1
ATOM 2309 C CA . ASN A 1 294 ? 19.258 10.913 -4.516 1.00 92.25 294 ASN A CA 1
ATOM 2310 C C . ASN A 1 294 ? 19.326 9.473 -3.970 1.00 92.25 294 ASN A C 1
ATOM 2312 O O . ASN A 1 294 ? 19.988 8.634 -4.571 1.00 92.25 294 ASN A O 1
ATOM 2316 N N . ALA A 1 295 ? 18.713 9.188 -2.821 1.00 92.31 295 ALA A N 1
ATOM 2317 C CA . ALA A 1 295 ? 18.671 7.841 -2.276 1.00 92.31 295 ALA A CA 1
ATOM 2318 C C . ALA A 1 295 ? 17.562 6.983 -2.900 1.00 92.31 295 ALA A C 1
ATOM 2320 O O . ALA A 1 295 ? 17.652 5.768 -2.799 1.00 92.31 295 ALA A O 1
ATOM 2321 N N . PHE A 1 296 ? 16.540 7.575 -3.531 1.00 94.44 296 PHE A N 1
ATOM 2322 C CA . PHE A 1 296 ? 15.359 6.837 -3.987 1.00 94.44 296 PHE A CA 1
ATOM 2323 C C . PHE A 1 296 ? 15.644 5.609 -4.868 1.00 94.44 296 PHE A C 1
ATOM 2325 O O . PHE A 1 296 ? 15.015 4.587 -4.596 1.00 94.44 296 PHE A O 1
ATOM 2332 N N . PRO A 1 297 ? 16.607 5.616 -5.823 1.00 94.12 297 PRO A N 1
ATOM 2333 C CA . PRO A 1 297 ? 16.783 4.465 -6.702 1.00 94.12 297 PRO A CA 1
ATOM 2334 C C . PRO A 1 297 ? 17.214 3.229 -5.920 1.00 94.12 297 PRO A C 1
ATOM 2336 O O . PRO A 1 297 ? 16.891 2.117 -6.301 1.00 94.12 297 PRO A O 1
ATOM 2339 N N . TYR A 1 298 ? 17.896 3.422 -4.788 1.00 93.00 298 TYR A N 1
ATOM 2340 C CA . TYR A 1 298 ? 18.276 2.336 -3.894 1.00 93.00 298 TYR A CA 1
ATOM 2341 C C . TYR A 1 298 ? 17.071 1.620 -3.270 1.00 93.00 298 TYR A C 1
ATOM 2343 O O . TYR A 1 298 ? 17.133 0.421 -3.039 1.00 93.00 298 TYR A O 1
ATOM 2351 N N . TYR A 1 299 ? 15.988 2.350 -2.996 1.00 94.25 299 TYR A N 1
ATOM 2352 C CA . TYR A 1 299 ? 14.786 1.821 -2.345 1.00 94.25 299 TYR A CA 1
ATOM 2353 C C . TYR A 1 299 ? 13.762 1.243 -3.326 1.00 94.25 299 TYR A C 1
ATOM 2355 O O . TYR A 1 299 ? 12.853 0.549 -2.891 1.00 94.25 299 TYR A O 1
ATOM 2363 N N . ASP A 1 300 ? 13.912 1.532 -4.618 1.00 95.62 300 ASP A N 1
ATOM 2364 C CA . ASP A 1 300 ? 13.058 1.009 -5.692 1.00 95.62 300 ASP A CA 1
ATOM 2365 C C . ASP A 1 300 ? 13.703 -0.163 -6.436 1.00 95.62 300 ASP A C 1
ATOM 2367 O O . ASP A 1 300 ? 13.199 -0.612 -7.462 1.00 95.62 300 ASP A O 1
ATOM 2371 N N . LEU A 1 301 ? 14.869 -0.617 -5.987 1.00 94.31 301 LEU A N 1
ATOM 2372 C CA . LEU A 1 301 ? 15.515 -1.772 -6.581 1.00 94.31 301 LEU A CA 1
ATOM 2373 C C . LEU A 1 301 ? 14.811 -3.042 -6.126 1.00 94.31 301 LEU A C 1
ATOM 2375 O O . LEU A 1 301 ? 14.565 -3.223 -4.936 1.00 94.31 301 LEU A O 1
ATOM 2379 N N . LEU A 1 302 ? 14.569 -3.943 -7.079 1.00 94.38 302 LEU A N 1
ATOM 2380 C CA . LEU A 1 302 ? 13.941 -5.243 -6.849 1.00 94.38 302 LEU A CA 1
ATOM 2381 C C . LEU A 1 302 ? 14.512 -5.962 -5.621 1.00 94.38 302 LEU A C 1
ATOM 2383 O O . LEU A 1 302 ? 13.764 -6.538 -4.850 1.00 94.38 302 LEU A O 1
ATOM 2387 N N . ASP A 1 303 ? 15.830 -5.946 -5.434 1.00 90.00 303 ASP A N 1
ATOM 2388 C CA . ASP A 1 303 ? 16.511 -6.689 -4.377 1.00 90.00 303 ASP A CA 1
ATOM 2389 C C . ASP A 1 303 ? 16.758 -5.880 -3.095 1.00 90.00 303 ASP A C 1
ATOM 2391 O O . ASP A 1 303 ? 17.597 -6.263 -2.276 1.00 90.00 303 ASP A O 1
ATOM 2395 N N . PHE A 1 304 ? 16.035 -4.779 -2.900 1.00 90.19 304 PHE A N 1
ATOM 2396 C CA . PHE A 1 304 ? 16.054 -4.005 -1.671 1.00 90.19 304 PHE A CA 1
ATOM 2397 C C . PHE A 1 304 ? 14.717 -4.107 -0.937 1.00 90.19 304 PHE A C 1
ATOM 2399 O O . PHE A 1 304 ? 13.667 -4.095 -1.554 1.00 90.19 304 PHE A O 1
ATOM 2406 N N . TRP A 1 305 ? 14.761 -4.209 0.394 1.00 90.25 305 TRP A N 1
ATOM 2407 C CA . TRP A 1 305 ? 13.586 -4.078 1.257 1.00 90.25 305 TRP A CA 1
ATOM 2408 C C . TRP A 1 305 ? 13.986 -3.644 2.663 1.00 90.25 305 TRP A C 1
ATOM 2410 O O . TRP A 1 305 ? 15.126 -3.820 3.105 1.00 90.25 305 TRP A O 1
ATOM 2420 N N . GLY A 1 306 ? 13.033 -3.069 3.394 1.00 93.38 306 GLY A N 1
ATOM 2421 C CA . GLY A 1 306 ? 13.176 -2.729 4.804 1.00 93.38 306 GLY A CA 1
ATOM 2422 C C . GLY A 1 306 ? 12.339 -3.628 5.705 1.00 93.38 306 GLY A C 1
ATOM 2423 O O . GLY A 1 306 ? 11.416 -4.310 5.271 1.00 93.38 306 GLY A O 1
ATOM 2424 N N . PHE A 1 307 ? 12.634 -3.587 6.999 1.00 95.31 307 PHE A N 1
ATOM 2425 C CA . PHE A 1 307 ? 11.761 -4.132 8.030 1.00 95.31 307 PHE A CA 1
ATOM 2426 C C . PHE A 1 307 ? 11.807 -3.240 9.263 1.00 95.31 307 PHE A C 1
ATOM 2428 O O . PHE A 1 307 ? 12.827 -2.610 9.557 1.00 95.31 307 PHE A O 1
ATOM 2435 N N . VAL A 1 308 ? 10.685 -3.144 9.964 1.00 97.25 308 VAL A N 1
ATOM 2436 C CA . VAL A 1 308 ? 10.538 -2.257 11.121 1.00 97.25 308 VAL A CA 1
ATOM 2437 C C . VAL A 1 308 ? 9.356 -2.687 11.988 1.00 97.25 308 VAL A C 1
ATOM 2439 O O . VAL A 1 308 ? 8.536 -3.513 11.587 1.00 97.25 308 VAL A O 1
ATOM 2442 N N . ASP A 1 309 ? 9.310 -2.153 13.205 1.00 96.75 309 ASP A N 1
ATOM 2443 C CA . ASP A 1 309 ? 8.211 -2.305 14.158 1.00 96.75 309 ASP A CA 1
ATOM 2444 C C . ASP A 1 309 ? 6.849 -1.968 13.499 1.00 96.75 309 ASP A C 1
ATOM 2446 O O . ASP A 1 309 ? 6.755 -0.927 12.843 1.00 96.75 309 ASP A O 1
ATOM 2450 N N . PRO A 1 310 ? 5.801 -2.806 13.651 1.00 97.19 310 PRO A N 1
ATOM 2451 C CA . PRO A 1 310 ? 4.490 -2.623 13.022 1.00 97.19 310 PRO A CA 1
ATOM 2452 C C . PRO A 1 310 ? 3.740 -1.362 13.480 1.00 97.19 310 PRO A C 1
ATOM 2454 O O . PRO A 1 310 ? 2.744 -1.007 12.849 1.00 97.19 310 PRO A O 1
ATOM 2457 N N . ASP A 1 311 ? 4.195 -0.685 14.541 1.00 96.25 311 ASP A N 1
ATOM 2458 C CA . ASP A 1 311 ? 3.674 0.618 14.974 1.00 96.25 311 ASP A CA 1
ATOM 2459 C C . ASP A 1 311 ? 4.330 1.812 14.245 1.00 96.25 311 ASP A C 1
ATOM 2461 O O . ASP A 1 311 ? 3.946 2.958 14.472 1.00 96.25 311 ASP A O 1
ATOM 2465 N N . ALA A 1 312 ? 5.318 1.584 13.370 1.00 97.50 312 ALA A N 1
ATOM 2466 C CA . ALA A 1 312 ? 5.846 2.623 12.481 1.00 97.50 312 ALA A CA 1
ATOM 2467 C C . ALA A 1 312 ? 4.8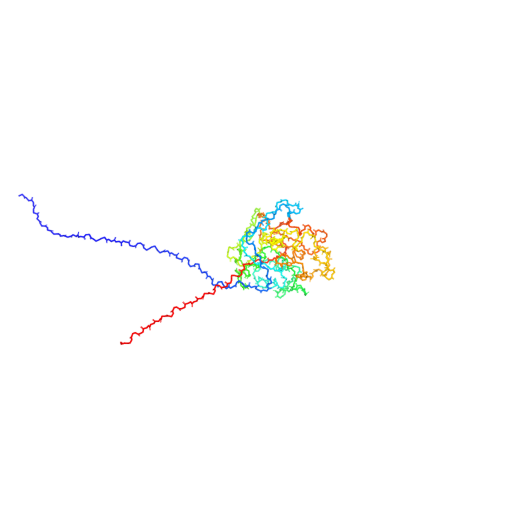03 3.061 11.433 1.00 97.50 312 ALA A C 1
ATOM 2469 O O . ALA A 1 312 ? 3.744 2.458 11.322 1.00 97.50 312 ALA A O 1
ATOM 2470 N N . HIS A 1 313 ? 5.080 4.112 10.657 1.00 97.50 313 HIS A N 1
ATOM 2471 C CA . HIS A 1 313 ? 4.067 4.729 9.793 1.00 97.50 313 HIS A CA 1
ATOM 2472 C C . HIS A 1 313 ? 4.496 4.740 8.332 1.00 97.50 313 HIS A C 1
ATOM 2474 O O . HIS A 1 313 ? 5.500 5.363 7.987 1.00 97.50 313 HIS A O 1
ATOM 2480 N N . PHE A 1 314 ? 3.713 4.063 7.499 1.00 98.00 314 PHE A N 1
ATOM 2481 C CA . PHE A 1 314 ? 3.940 3.902 6.066 1.00 98.00 314 PHE A CA 1
ATOM 2482 C C . PHE A 1 314 ? 2.599 3.844 5.339 1.00 98.00 314 PHE A C 1
ATOM 2484 O O . PHE A 1 314 ? 1.554 3.636 5.964 1.00 98.00 314 PHE A O 1
ATOM 2491 N N . GLY A 1 315 ? 2.633 4.038 4.025 1.00 98.25 315 GLY A N 1
ATOM 2492 C CA . GLY A 1 315 ? 1.487 3.762 3.175 1.00 98.25 315 GLY A CA 1
ATOM 2493 C C . GLY A 1 315 ? 1.231 2.272 3.042 1.00 98.25 315 GLY A C 1
ATOM 2494 O O . GLY A 1 315 ? 1.932 1.437 3.615 1.00 98.25 315 GLY A O 1
ATOM 2495 N N . PHE A 1 316 ? 0.176 1.928 2.319 1.00 98.75 316 PHE A N 1
ATOM 2496 C CA . PHE A 1 316 ? -0.130 0.545 1.992 1.00 98.75 316 PHE A CA 1
ATOM 2497 C C . PHE A 1 316 ? -1.105 0.476 0.821 1.00 98.75 316 PHE A C 1
ATOM 2499 O O . PHE A 1 316 ? -1.871 1.408 0.553 1.00 98.75 316 PHE A O 1
ATOM 2506 N N . ARG A 1 317 ? -1.104 -0.680 0.165 1.00 98.69 317 ARG A N 1
ATOM 2507 C CA . ARG A 1 317 ? -2.126 -1.104 -0.793 1.00 98.69 317 ARG A CA 1
ATOM 2508 C C . ARG A 1 317 ? -3.001 -2.171 -0.170 1.00 98.69 317 ARG A C 1
ATOM 2510 O O . ARG A 1 317 ? -2.630 -2.797 0.820 1.00 98.69 317 ARG A O 1
ATOM 2517 N N . VAL A 1 318 ? -4.152 -2.408 -0.784 1.00 98.81 318 VAL A N 1
ATOM 2518 C CA . VAL A 1 318 ? -5.022 -3.530 -0.422 1.00 98.81 318 VAL A CA 1
ATOM 2519 C C . VAL A 1 318 ? -4.953 -4.567 -1.534 1.00 98.81 318 VAL A C 1
ATOM 2521 O O . VAL A 1 318 ? -5.108 -4.234 -2.708 1.00 98.81 318 VAL A O 1
ATOM 2524 N N . ALA A 1 319 ? -4.726 -5.824 -1.173 1.00 98.75 319 ALA A N 1
ATOM 2525 C CA . ALA A 1 319 ? -4.941 -6.980 -2.028 1.00 98.75 319 ALA A CA 1
ATOM 2526 C C . ALA A 1 319 ? -6.321 -7.588 -1.752 1.00 98.75 319 ALA A C 1
ATOM 2528 O O . ALA A 1 319 ? -6.907 -7.418 -0.683 1.00 98.75 319 ALA A O 1
ATOM 2529 N N . SER A 1 320 ? -6.878 -8.262 -2.750 1.00 98.06 320 SER A N 1
ATOM 2530 C CA . SER A 1 320 ? -8.200 -8.869 -2.682 1.00 98.06 320 SER A CA 1
ATOM 2531 C C . SER A 1 320 ? -8.300 -10.070 -3.618 1.00 98.06 320 SER A C 1
ATOM 2533 O O . SER A 1 320 ? -7.577 -10.177 -4.613 1.00 98.06 320 SER A O 1
ATOM 2535 N N . GLN A 1 321 ? -9.221 -10.991 -3.331 1.00 92.88 321 GLN A N 1
ATOM 2536 C CA . GLN A 1 321 ? -9.501 -12.103 -4.236 1.00 92.88 321 GLN A CA 1
ATOM 2537 C C . GLN A 1 321 ? -10.046 -11.564 -5.564 1.00 92.88 321 GLN A C 1
ATOM 2539 O O . GLN A 1 321 ? -10.848 -10.629 -5.588 1.00 92.88 321 GLN A O 1
ATOM 2544 N N . VAL A 1 322 ? -9.660 -12.176 -6.686 1.00 87.81 322 VAL A N 1
ATOM 2545 C CA . VAL A 1 322 ? -10.307 -11.870 -7.970 1.00 87.81 322 VAL A CA 1
ATOM 2546 C C . VAL A 1 322 ? -11.744 -12.402 -7.917 1.00 87.81 322 VAL A C 1
ATOM 2548 O O . VAL A 1 322 ? -11.911 -13.608 -7.707 1.00 87.81 322 VAL A O 1
ATOM 2551 N N . PRO A 1 323 ? -12.785 -11.567 -8.122 1.00 79.06 323 PRO A N 1
ATOM 2552 C CA . PRO A 1 323 ? -14.162 -12.042 -8.106 1.00 79.06 323 PRO A CA 1
ATOM 2553 C C . PRO A 1 323 ? -14.341 -13.186 -9.105 1.00 79.06 323 PRO A C 1
ATOM 2555 O O . PRO A 1 323 ? -14.076 -13.033 -10.300 1.00 79.06 323 PRO A O 1
ATOM 2558 N N . SER A 1 324 ? -14.785 -14.354 -8.631 1.00 66.38 324 SER A N 1
ATOM 2559 C CA . SER A 1 324 ? -15.131 -15.439 -9.548 1.00 66.38 324 SER A CA 1
ATOM 2560 C C . SER A 1 324 ? -16.289 -14.972 -10.439 1.00 66.38 324 SER A C 1
ATOM 2562 O O . SER A 1 324 ? -17.228 -14.364 -9.910 1.00 66.38 324 SER A O 1
ATOM 2564 N N . PRO A 1 325 ? -16.284 -15.247 -11.758 1.00 58.16 325 PRO A N 1
ATOM 2565 C CA . PRO A 1 325 ? -17.477 -15.059 -12.568 1.00 58.16 325 PRO A CA 1
ATOM 2566 C C . PRO A 1 325 ? -18.599 -15.851 -11.899 1.00 58.16 325 PRO A C 1
ATOM 2568 O O . PRO A 1 325 ? -18.481 -17.072 -11.766 1.00 58.16 325 PRO A O 1
ATOM 2571 N N . ALA A 1 326 ? -19.630 -15.160 -11.403 1.00 52.28 326 ALA A N 1
ATOM 2572 C CA . ALA A 1 326 ? -20.727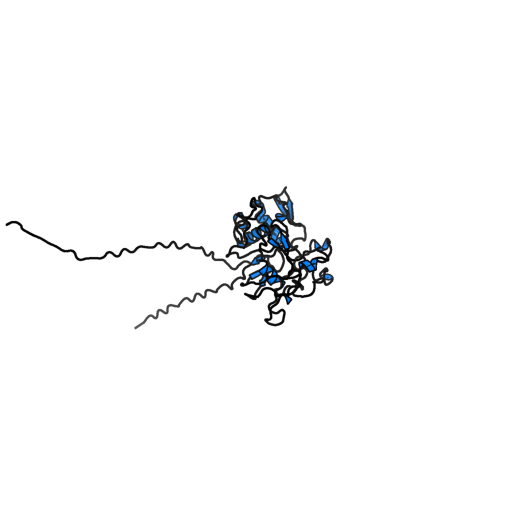 -15.794 -10.689 1.00 52.28 326 ALA A CA 1
ATOM 2573 C C . ALA A 1 326 ? -21.210 -16.990 -11.514 1.00 52.28 326 ALA A C 1
ATOM 2575 O O . ALA A 1 326 ? -21.590 -16.838 -12.678 1.00 52.28 326 ALA A O 1
ATOM 2576 N N . SER A 1 327 ? -21.125 -18.189 -10.938 1.00 40.88 327 SER A N 1
ATOM 2577 C CA . SER A 1 327 ? -21.613 -19.396 -11.591 1.00 40.88 327 SER A CA 1
ATOM 2578 C C . SER A 1 327 ? -23.097 -19.190 -11.865 1.00 40.88 327 SER A C 1
ATOM 2580 O O . SER A 1 327 ? -23.912 -19.227 -10.944 1.00 40.88 327 SER A O 1
ATOM 2582 N N . VAL A 1 328 ? -23.452 -18.922 -13.123 1.00 40.16 328 VAL A N 1
ATOM 2583 C CA . VAL A 1 328 ? -24.842 -18.915 -13.569 1.00 40.16 328 VAL A CA 1
ATOM 2584 C C . VAL A 1 328 ? -25.350 -20.334 -13.347 1.00 40.16 328 VAL A C 1
ATOM 2586 O O . VAL A 1 328 ? -25.106 -21.232 -14.152 1.00 40.16 328 VAL A O 1
ATOM 2589 N N . LEU A 1 329 ? -26.019 -20.553 -12.217 1.00 42.19 329 LEU A N 1
ATOM 2590 C CA . LEU A 1 329 ? -26.820 -21.740 -11.967 1.00 42.19 329 LEU A CA 1
ATOM 2591 C C . LEU A 1 329 ? -27.939 -21.738 -13.011 1.00 42.19 329 LEU A C 1
ATOM 2593 O O . LEU A 1 329 ? -29.008 -21.164 -12.810 1.00 42.19 329 LEU A O 1
ATOM 2597 N N . LEU A 1 330 ? -27.675 -22.358 -14.161 1.00 40.62 330 LEU A N 1
ATOM 2598 C CA . LEU A 1 330 ? -28.700 -22.733 -15.121 1.00 40.62 330 LEU A CA 1
ATOM 2599 C C . LEU A 1 330 ? -29.602 -23.758 -14.431 1.00 40.62 330 LEU A C 1
ATOM 2601 O O . LEU A 1 330 ? -29.351 -24.961 -14.461 1.00 40.62 330 LEU A O 1
ATOM 2605 N N . LEU A 1 331 ? -30.659 -23.270 -13.784 1.00 42.34 331 LEU A N 1
ATOM 2606 C CA . LEU A 1 331 ? -31.789 -24.083 -13.359 1.00 42.34 331 LEU A CA 1
ATOM 2607 C C . LEU A 1 331 ? -32.477 -24.623 -14.616 1.00 42.34 331 LEU A C 1
ATOM 2609 O O . LEU A 1 331 ? -33.433 -24.046 -15.131 1.00 42.34 331 LEU A O 1
ATOM 2613 N N . THR A 1 332 ? -31.994 -25.747 -15.137 1.00 42.03 332 THR A N 1
ATOM 2614 C CA . THR A 1 332 ? -32.756 -26.533 -16.102 1.00 42.03 332 THR A CA 1
ATOM 2615 C C . THR A 1 332 ? -33.903 -27.199 -15.347 1.00 42.03 332 THR A C 1
ATOM 2617 O O . THR A 1 332 ? -33.733 -28.270 -14.767 1.00 42.03 332 THR A O 1
ATOM 2620 N N . CYS A 1 333 ? -35.078 -26.570 -15.317 1.00 39.69 333 CYS A N 1
ATOM 2621 C CA . CYS A 1 333 ? -36.308 -27.257 -14.930 1.00 39.69 333 CYS A CA 1
ATOM 2622 C C . CYS A 1 333 ? -36.603 -28.358 -15.965 1.00 39.69 333 CYS A C 1
ATOM 2624 O O . CYS A 1 333 ? -36.832 -28.031 -17.134 1.00 39.69 333 CYS A O 1
ATOM 2626 N N . PRO A 1 334 ? -36.650 -29.650 -15.594 1.00 47.12 334 PRO A N 1
ATOM 2627 C CA . PRO A 1 334 ? -37.155 -30.663 -16.503 1.00 47.12 334 PRO A CA 1
ATOM 2628 C C . PRO A 1 334 ? -38.665 -30.456 -16.668 1.00 47.12 334 PRO A C 1
ATOM 2630 O O . PRO A 1 334 ? -39.449 -30.638 -15.735 1.00 47.12 334 PRO A O 1
ATOM 2633 N N . PHE A 1 335 ? -39.084 -30.061 -17.870 1.00 42.44 335 PHE A N 1
ATOM 2634 C CA . PHE A 1 335 ? -40.485 -30.097 -18.273 1.00 42.44 335 PHE A CA 1
ATOM 2635 C C . PHE A 1 335 ? -40.971 -31.552 -18.231 1.00 42.44 335 PHE A C 1
ATOM 2637 O O . PHE A 1 335 ? -40.677 -32.354 -19.117 1.00 42.44 335 PHE A O 1
ATOM 2644 N N . ASN A 1 336 ? -41.741 -31.891 -17.197 1.00 40.59 336 ASN A N 1
ATOM 2645 C CA . ASN A 1 336 ? -42.517 -33.124 -17.146 1.00 40.59 336 ASN A CA 1
ATOM 2646 C C . ASN A 1 336 ? -43.561 -33.115 -18.274 1.00 40.59 336 ASN A C 1
ATOM 2648 O O . ASN A 1 336 ? -44.634 -32.522 -18.156 1.00 40.59 336 ASN A O 1
ATOM 2652 N N . LEU A 1 337 ? -43.261 -33.804 -19.376 1.00 39.81 337 LEU A N 1
ATOM 2653 C CA . LEU A 1 337 ? -44.239 -34.173 -20.396 1.00 39.81 337 LEU A CA 1
ATOM 2654 C C . LEU A 1 337 ? -45.143 -35.289 -19.852 1.00 39.81 337 LEU A C 1
ATOM 2656 O O . LEU A 1 337 ? -44.949 -36.473 -20.120 1.00 39.81 337 LEU A O 1
ATOM 2660 N N . CYS A 1 338 ? -46.190 -34.904 -19.123 1.00 39.47 338 CYS A N 1
ATOM 2661 C CA . CYS A 1 338 ? -47.357 -35.756 -18.911 1.00 39.47 338 CYS A CA 1
ATOM 2662 C C . CYS A 1 338 ? -48.107 -35.930 -20.242 1.00 39.47 338 CYS A C 1
ATOM 2664 O O . CYS A 1 338 ? -49.058 -35.206 -20.542 1.00 39.47 338 CYS A O 1
ATOM 2666 N N . ARG A 1 339 ? -47.710 -36.913 -21.059 1.00 40.00 339 ARG A N 1
ATOM 2667 C CA . ARG A 1 339 ? -48.557 -37.407 -22.154 1.00 40.00 339 ARG A CA 1
ATOM 2668 C C . ARG A 1 339 ? -49.745 -38.171 -21.560 1.00 40.00 339 ARG A C 1
ATOM 2670 O O . ARG A 1 339 ? -49.640 -39.345 -21.216 1.00 40.00 339 ARG A O 1
ATOM 2677 N N . ARG A 1 340 ? -50.899 -37.503 -21.478 1.00 43.75 340 ARG A N 1
ATOM 2678 C CA . ARG A 1 340 ? -52.211 -38.157 -21.347 1.00 43.75 340 ARG A CA 1
ATOM 2679 C C . ARG A 1 340 ? -52.440 -39.054 -22.569 1.00 43.75 340 ARG A C 1
ATOM 2681 O O . ARG A 1 340 ? -52.542 -38.555 -23.686 1.00 43.75 340 ARG A O 1
ATOM 2688 N N . ARG A 1 341 ? -52.562 -40.368 -22.355 1.00 45.28 341 ARG A N 1
ATOM 2689 C CA . ARG A 1 341 ? -53.222 -41.273 -23.307 1.00 45.28 341 ARG A CA 1
ATOM 2690 C C . ARG A 1 341 ? -54.709 -40.922 -23.344 1.00 45.28 341 ARG A C 1
ATOM 2692 O O . ARG A 1 341 ? -55.370 -40.976 -22.310 1.00 45.28 341 ARG A O 1
ATOM 2699 N N . VAL A 1 342 ? -55.226 -40.591 -24.522 1.00 49.34 342 VAL A N 1
ATOM 2700 C CA . VAL A 1 342 ? -56.664 -40.572 -24.794 1.00 49.34 342 VAL A CA 1
ATOM 2701 C C . VAL A 1 342 ? -56.936 -41.622 -25.864 1.00 49.34 342 VAL A C 1
ATOM 2703 O O . VAL A 1 342 ? -56.503 -41.445 -26.995 1.00 49.34 342 VAL A O 1
ATOM 2706 N N . ARG A 1 343 ? -57.649 -42.660 -25.408 1.00 43.66 343 ARG A N 1
ATOM 2707 C CA . ARG A 1 343 ? -58.402 -43.719 -26.102 1.00 43.66 343 ARG A CA 1
ATOM 2708 C C . ARG A 1 343 ? -57.670 -44.594 -27.111 1.00 43.66 343 ARG A C 1
ATOM 2710 O O . ARG A 1 343 ? -57.363 -44.121 -28.221 1.00 43.66 343 ARG A O 1
#

Radius of gyration: 29.51 Å; Cα contacts (8 Å, |Δi|>4): 693; chains: 1; bounding box: 82×118×68 Å

Secondary structure (DSSP, 8-state):
-----------------------------------SPP-TT--EEEE--TTPPPPPTTTS-SSSS-------SS-EEEESSPPBHHHHHHHHHHHGGG--S-TT-HHHHTTTEEEETTTTEEEEPTT-TTSBP-B-HHHHHHHHHHHHTTT--SHHHHHSSSS-GGG--B-TTS-B---SS--TT-SEEPPPHHHHHHHHHEETTTTSTT--EE-SBTTTBSSPP-BS-GGGT-SBSTTSPP-HHHHTPPTTS-TT---TT----SSSS--EEEEEEEETTEEEEES--TT-GGGHHHHSSTT--EEE-TTS-BB---EEEPPP-------------------

pLDDT: mean 85.87, std 21.3, range [29.53, 98.88]

Mean predicted aligned error: 9.88 Å

Sequence (343 aa):
MAAGEWTRSSDLARGVMVWAALAGSAAFTSAALAGPVPDYDFEWASVGAVGNRAPIESEVPGYWPYMHYGSVNHRYRITKTEVTYGQWLEFVNAYAPFNQGPPRAFEMTGFYLSYNAGTGQYSMTNGADRAPMETSWRMAARYCNWLQNGKVAEQWAFETGAYDTSTFGRNPDGTFTDQLTHNADAQFWIPTYDEWVKALYYDPNKYGQGQEGYWAYPHANDSEPISGLPQDGGETNAGILWSEELMFMDVGSYPDVQSPWGLLDGSGGQREWSETAFDAYSRIMDGSRFGMGNAFPYYDLLDFWGFVDPDAHFGFRVASQVPSPASVLLLTCPFNLCRRRVR

Solvent-accessible surface area (backbone atoms only — not comparable to full-atom values): 19322 Å² total; per-residue (Å²): 136,88,76,87,79,91,79,91,76,89,86,82,90,77,88,82,85,80,82,81,80,80,82,74,80,75,77,77,73,75,74,66,85,74,65,80,71,77,66,83,95,58,56,73,24,69,42,65,71,63,60,42,71,42,61,51,74,92,46,43,91,60,88,39,89,77,52,74,58,22,46,36,78,55,63,34,24,33,40,24,38,57,46,24,37,46,63,44,50,57,51,45,66,49,43,54,89,68,57,87,66,66,80,76,36,52,59,71,26,36,92,51,40,44,64,41,84,92,77,74,43,78,47,66,48,90,74,33,50,46,15,62,32,37,25,14,53,64,51,52,46,27,48,23,2,18,58,52,47,74,64,44,72,47,69,62,23,39,28,38,57,11,36,63,54,76,57,46,51,70,48,96,91,63,37,51,52,52,73,65,66,67,42,97,82,43,54,27,38,52,32,37,49,26,53,46,42,28,45,25,23,40,24,63,42,66,79,39,92,78,32,62,40,48,29,33,21,30,52,58,31,79,59,79,72,46,59,30,55,55,96,78,71,20,52,19,46,8,42,32,66,78,48,79,76,62,74,47,43,43,63,53,69,40,77,88,39,28,10,67,46,58,29,28,52,48,46,4,64,46,29,26,47,30,43,35,54,74,54,64,60,24,24,29,32,35,41,16,25,49,43,50,18,93,56,22,64,64,33,29,27,67,42,40,78,46,67,42,52,48,82,46,74,33,16,33,44,47,24,28,60,57,66,71,80,76,78,78,78,78,78,78,74,81,80,80,79,79,79,78,85,79,132

Foldseek 3Di:
DDDDDDDDDDDDDDDDDDDDDDPDPPPPPPPPPDDFQDCPPFDKFKFDDAQDAWAQQVQAPPPFSDDRAQGHRAIWIWGLWFDFPLNLLLVLQLCLVVDPDDNPQCQSAPPFWDADPVVRHIDGDPLRRQAFFKHFLLQVQLVLLCSQQVVHSDNVSSCDGQFNSVQWDADPVGFTSGDLGGDPPRFKDFAARNRVLNQQFWACQLVHHNNIHGAFFRQSHVDFFADDQVVVVGQEQQQPADDPVQVNDGICSRQNRAGNRRRGCQAARKWAWHSHAPDRFKGKTAHGYHRNHPCRSVRRGSNDIDIHGSRDMIITMMMGHDGDPPPPPPPPDPPPPPPDDDD